Protein 2OMD (pdb70)

Structure (mmCIF, N/CA/C/O backbone):
data_2OMD
#
_entry.id   2OMD
#
_cell.length_a   119.995
_cell.length_b   119.995
_cell.length_c   125.804
_cell.angle_alpha   90.00
_cell.angle_beta   90.00
_cell.angle_gamma   120.00
#
_symmetry.space_group_name_H-M   'P 61 2 2'
#
loop_
_entity.id
_entity.type
_entity.pdbx_description
1 polymer 'Molybdopterin-converting factor subunit 2'
2 non-polymer 'SODIUM ION'
3 non-polymer 'CHLORIDE ION'
4 non-polymer 2-AMINO-2-HYDROXYMETHYL-PROPANE-1,3-DIOL
5 non-polymer 'FORMIC ACID'
6 non-polymer GLYCEROL
7 water water
#
loop_
_atom_site.group_PDB
_atom_site.id
_atom_site.type_symbol
_atom_site.label_atom_id
_atom_site.label_alt_id
_atom_site.label_comp_id
_atom_site.label_asym_id
_atom_site.label_entity_id
_atom_site.label_seq_id
_atom_site.pdbx_PDB_ins_code
_atom_site.Cartn_x
_atom_site.Cartn_y
_atom_site.Cartn_z
_atom_site.occupancy
_atom_site.B_iso_or_equiv
_atom_site.auth_seq_id
_atom_site.auth_comp_id
_atom_site.auth_asym_id
_atom_site.auth_atom_id
_atom_site.pdbx_PDB_model_num
ATOM 1 N N . MET A 1 1 ? 39.369 -51.754 0.965 1.00 18.93 1 MET A N 1
ATOM 2 C CA . MET A 1 1 ? 39.551 -51.913 -0.506 1.00 21.95 1 MET A CA 1
ATOM 3 C C . MET A 1 1 ? 40.890 -51.339 -0.957 1.00 20.79 1 MET A C 1
ATOM 4 O O . MET A 1 1 ? 41.269 -50.237 -0.558 1.00 22.04 1 MET A O 1
ATOM 9 N N . GLU A 1 2 ? 41.603 -52.094 -1.785 1.00 17.83 2 GLU A N 1
ATOM 10 C CA . GLU A 1 2 ? 42.890 -51.650 -2.305 1.00 20.41 2 GLU A CA 1
ATOM 11 C C . GLU A 1 2 ? 42.673 -51.096 -3.705 1.00 22.01 2 GLU A C 1
ATOM 12 O O . GLU A 1 2 ? 42.196 -51.805 -4.588 1.00 24.79 2 GLU A O 1
ATOM 18 N N . VAL A 1 3 ? 43.023 -49.832 -3.905 1.00 20.75 3 VAL A N 1
ATOM 19 C CA . VAL A 1 3 ? 42.847 -49.193 -5.201 1.00 23.87 3 VAL A CA 1
ATOM 20 C C . VAL A 1 3 ? 44.007 -48.259 -5.518 1.00 26.95 3 VAL A C 1
ATOM 21 O O . VAL A 1 3 ? 44.708 -47.800 -4.616 1.00 27.68 3 VAL A O 1
ATOM 25 N N . GLY A 1 4 ? 44.203 -47.977 -6.803 1.00 29.00 4 GLY A N 1
ATOM 26 C CA . GLY A 1 4 ? 45.270 -47.078 -7.209 1.00 28.76 4 GLY A CA 1
ATOM 27 C C . GLY A 1 4 ? 44.938 -45.645 -6.831 1.00 29.61 4 GLY A C 1
ATOM 28 O O . GLY A 1 4 ? 45.822 -44.862 -6.494 1.00 31.11 4 GLY A O 1
ATOM 29 N N . MET A 1 5 ? 43.654 -45.304 -6.903 1.00 25.94 5 MET A N 1
ATOM 30 C CA . MET A 1 5 ? 43.161 -43.973 -6.554 1.00 23.33 5 MET A CA 1
ATOM 31 C C . MET A 1 5 ? 41.767 -44.165 -5.966 1.00 23.80 5 MET A C 1
ATOM 32 O O . MET A 1 5 ? 41.026 -45.051 -6.399 1.00 21.57 5 MET A O 1
ATOM 37 N N . ILE A 1 6 ? 41.411 -43.357 -4.973 1.00 21.69 6 ILE A N 1
ATOM 38 C CA . ILE A 1 6 ? 40.085 -43.480 -4.385 1.00 22.18 6 ILE A CA 1
ATOM 39 C C . ILE A 1 6 ? 39.076 -42.938 -5.388 1.00 20.31 6 ILE A C 1
ATOM 40 O O . ILE A 1 6 ? 39.187 -41.806 -5.847 1.00 19.12 6 ILE A O 1
ATOM 45 N N . PRO A 1 7 ? 38.081 -43.751 -5.754 1.00 23.30 7 PRO A N 1
ATOM 46 C CA . PRO A 1 7 ? 37.073 -43.297 -6.717 1.00 20.30 7 PRO A CA 1
ATOM 47 C C . PRO A 1 7 ? 36.307 -42.082 -6.203 1.00 20.24 7 PRO A C 1
ATOM 48 O O . PRO A 1 7 ? 36.034 -41.973 -5.008 1.00 18.70 7 PRO A O 1
ATOM 52 N N . ARG A 1 8 ? 35.968 -41.163 -7.104 1.00 15.14 8 ARG A N 1
ATOM 53 C CA . ARG A 1 8 ? 35.220 -39.975 -6.719 1.00 15.44 8 ARG A CA 1
ATOM 54 C C . ARG A 1 8 ? 33.751 -40.339 -6.487 1.00 18.23 8 ARG A C 1
ATOM 55 O O . ARG A 1 8 ? 33.078 -39.737 -5.647 1.00 17.09 8 ARG A O 1
ATOM 63 N N . VAL A 1 9 ? 33.260 -41.325 -7.232 1.00 16.78 9 VAL A N 1
ATOM 64 C CA . VAL A 1 9 ? 31.889 -41.799 -7.057 1.00 15.86 9 VAL A CA 1
ATOM 65 C C . VAL A 1 9 ? 31.987 -43.273 -6.705 1.00 16.59 9 VAL A C 1
ATOM 66 O O . VAL A 1 9 ? 32.629 -44.045 -7.416 1.00 19.64 9 VAL A O 1
ATOM 70 N N . TYR A 1 10 ? 31.377 -43.658 -5.588 1.00 16.96 10 TYR A N 1
ATOM 71 C CA . TYR A 1 10 ? 31.409 -45.048 -5.153 1.00 19.03 10 TYR A CA 1
ATOM 72 C C . TYR A 1 10 ? 30.064 -45.515 -4.610 1.00 18.99 10 TYR A C 1
ATOM 73 O O . TYR A 1 10 ? 29.400 -44.798 -3.865 1.00 19.46 10 TYR A O 1
ATOM 82 N N . LEU A 1 11 ? 29.680 -46.727 -4.992 1.00 16.83 11 LEU A N 1
ATOM 83 C CA . LEU A 1 11 ? 28.441 -47.338 -4.536 1.00 19.43 11 LEU A CA 1
ATOM 84 C C . LEU A 1 11 ? 28.742 -48.826 -4.398 1.00 18.56 11 LEU A C 1
ATOM 85 O O . LEU A 1 11 ? 28.955 -49.519 -5.392 1.00 18.08 11 LEU A O 1
ATOM 90 N N . GLY A 1 12 ? 28.781 -49.312 -3.164 1.00 18.61 12 GLY A N 1
ATOM 91 C CA . GLY A 1 12 ? 29.076 -50.714 -2.953 1.00 18.35 12 GLY A CA 1
ATOM 92 C C . GLY A 1 12 ? 28.902 -51.143 -1.513 1.00 18.61 12 GLY A C 1
ATOM 93 O O . GLY A 1 12 ? 28.556 -50.337 -0.643 1.00 18.35 12 GLY A O 1
ATOM 94 N N . HIS A 1 13 ? 29.151 -52.422 -1.262 1.00 19.66 13 HIS A N 1
ATOM 95 C CA . HIS A 1 13 ? 29.008 -52.973 0.073 1.00 20.15 13 HIS A CA 1
ATOM 96 C C . HIS A 1 13 ? 30.223 -52.736 0.956 1.00 21.32 13 HIS A C 1
ATOM 97 O O . HIS A 1 13 ? 30.212 -53.091 2.130 1.00 23.98 13 HIS A O 1
ATOM 104 N N . GLU A 1 14 ? 31.267 -52.142 0.390 1.00 17.72 14 GLU A N 1
ATOM 105 C CA . GLU A 1 14 ? 32.467 -51.839 1.155 1.00 21.03 14 GLU A CA 1
ATOM 106 C C . GLU A 1 14 ? 32.459 -50.346 1.478 1.00 21.77 14 GLU A C 1
ATOM 107 O O . GLU A 1 14 ? 31.425 -49.685 1.354 1.00 17.60 14 GLU A O 1
ATOM 113 N N . TRP A 1 15 ? 33.600 -49.800 1.877 1.00 20.22 15 TRP A N 1
ATOM 114 C CA . TRP A 1 15 ? 33.633 -48.388 2.237 1.00 19.04 15 TRP A CA 1
ATOM 115 C C . TRP A 1 15 ? 35.062 -47.868 2.304 1.00 22.61 15 TRP A C 1
ATOM 116 O O . TRP A 1 15 ? 35.976 -48.589 2.709 1.00 25.90 15 TRP A O 1
ATOM 127 N N . PHE A 1 16 ? 35.254 -46.622 1.887 1.00 15.16 16 PHE A N 1
ATOM 128 C CA . PHE A 1 16 ? 36.563 -45.995 1.960 1.00 16.74 16 PHE A CA 1
ATOM 129 C C . PHE A 1 16 ? 36.530 -45.156 3.235 1.00 16.71 16 PHE A C 1
ATOM 130 O O . PHE A 1 16 ? 37.381 -45.314 4.107 1.00 16.92 16 PHE A O 1
ATOM 138 N N . GLY A 1 17 ? 35.528 -44.286 3.343 1.00 19.02 17 GLY A N 1
ATOM 139 C CA . GLY A 1 17 ? 35.369 -43.474 4.543 1.00 19.32 17 GLY A CA 1
ATOM 140 C C . GLY A 1 17 ? 36.036 -42.114 4.550 1.00 18.39 17 GLY A C 1
ATOM 141 O O . GLY A 1 17 ? 37.003 -41.883 3.830 1.00 16.41 17 GLY A O 1
ATOM 142 N N . ALA A 1 18 ? 35.517 -41.216 5.382 1.00 18.04 18 ALA A N 1
ATOM 143 C CA . ALA A 1 18 ? 36.039 -39.858 5.488 1.00 18.88 18 ALA A CA 1
ATOM 144 C C . ALA A 1 18 ? 37.497 -39.794 5.922 1.00 20.25 18 ALA A C 1
ATOM 145 O O . ALA A 1 18 ? 38.261 -38.984 5.409 1.00 19.83 18 ALA A O 1
ATOM 147 N N . GLU A 1 19 ? 37.888 -40.640 6.871 1.00 19.88 19 GLU A N 1
ATOM 148 C CA . GLU A 1 19 ? 39.265 -40.618 7.343 1.00 20.96 19 GLU A CA 1
ATOM 149 C C . GLU A 1 19 ? 40.249 -40.901 6.221 1.00 22.39 19 GLU A C 1
ATOM 150 O O . GLU A 1 19 ? 41.218 -40.170 6.032 1.00 21.26 19 GLU A O 1
ATOM 156 N N . ARG A 1 20 ? 39.995 -41.965 5.471 1.00 20.08 20 ARG A N 1
ATOM 157 C CA . ARG A 1 20 ? 40.879 -42.333 4.381 1.00 21.97 20 ARG A CA 1
ATOM 158 C C . ARG A 1 20 ? 40.877 -41.308 3.248 1.00 20.51 20 ARG A C 1
ATOM 159 O O . ARG A 1 20 ? 41.932 -40.978 2.698 1.00 18.80 20 ARG A O 1
ATOM 167 N N . ILE A 1 21 ? 39.703 -40.788 2.908 1.00 19.62 21 ILE A N 1
ATOM 168 C CA . ILE A 1 21 ? 39.614 -39.801 1.837 1.00 18.65 21 ILE A CA 1
ATOM 169 C C . ILE A 1 21 ? 40.351 -38.516 2.217 1.00 19.41 21 ILE A C 1
ATOM 170 O O . ILE A 1 21 ? 41.154 -38.006 1.443 1.00 18.66 21 ILE A O 1
ATOM 175 N N . LEU A 1 22 ? 40.085 -38.005 3.415 1.00 18.29 22 LEU A N 1
ATOM 176 C CA . LEU A 1 22 ? 40.727 -36.773 3.865 1.00 20.31 22 LEU A CA 1
ATOM 177 C C . LEU A 1 22 ? 42.236 -36.933 3.996 1.00 22.39 22 LEU A C 1
ATOM 178 O O . LEU A 1 22 ? 42.994 -36.010 3.710 1.00 23.19 22 LEU A O 1
ATOM 183 N N . SER A 1 23 ? 42.663 -38.115 4.419 1.00 18.30 23 SER A N 1
ATOM 184 C CA . SER A 1 23 ? 44.076 -38.415 4.588 1.00 22.71 23 SER A CA 1
ATOM 185 C C . SER A 1 23 ? 44.798 -38.571 3.249 1.00 22.78 23 SER A C 1
ATOM 186 O O . SER A 1 23 ? 45.897 -38.053 3.066 1.00 24.19 23 SER A O 1
ATOM 189 N N . GLU A 1 24 ? 44.169 -39.270 2.311 1.00 21.34 24 GLU A N 1
ATOM 190 C CA . GLU A 1 24 ? 44.785 -39.522 1.012 1.00 20.89 24 GLU A CA 1
ATOM 191 C C . GLU A 1 24 ? 44.637 -38.443 -0.054 1.00 21.79 24 GLU A C 1
ATOM 192 O O . GLU A 1 24 ? 45.534 -38.259 -0.876 1.00 21.38 24 GLU A O 1
ATOM 198 N N . TYR A 1 25 ? 43.515 -37.736 -0.052 1.00 19.74 25 TYR A N 1
ATOM 199 C CA . TYR A 1 25 ? 43.299 -36.695 -1.047 1.00 21.42 25 TYR A CA 1
ATOM 200 C C . TYR A 1 25 ? 44.227 -35.507 -0.814 1.00 23.36 25 TYR A C 1
ATOM 201 O O . TYR A 1 25 ? 44.283 -34.959 0.283 1.00 22.58 25 TYR A O 1
ATOM 210 N N . GLN A 1 26 ? 44.948 -35.108 -1.855 1.00 22.61 26 GLN A N 1
ATOM 211 C CA . GLN A 1 26 ? 45.862 -33.978 -1.755 1.00 26.43 26 GLN A CA 1
ATOM 212 C C . GLN A 1 26 ? 45.137 -32.707 -2.189 1.00 26.09 26 GLN A C 1
ATOM 213 O O . GLN A 1 26 ? 44.696 -32.597 -3.332 1.00 26.57 26 GLN A O 1
ATOM 219 N N . VAL A 1 27 ? 45.003 -31.754 -1.274 1.00 25.05 27 VAL A N 1
ATOM 220 C CA . VAL A 1 27 ? 44.324 -30.501 -1.586 1.00 24.44 27 VAL A CA 1
ATOM 221 C C . VAL A 1 27 ? 45.171 -29.675 -2.555 1.00 22.68 27 VAL A C 1
ATOM 222 O O . VAL A 1 27 ? 46.344 -29.419 -2.299 1.00 23.26 27 VAL A O 1
ATOM 226 N N . PRO A 1 28 ? 44.586 -29.270 -3.695 1.00 22.42 28 PRO A N 1
ATOM 227 C CA . PRO A 1 28 ? 45.305 -28.468 -4.693 1.00 24.91 28 PRO A CA 1
ATOM 228 C C . PRO A 1 28 ? 45.655 -27.087 -4.137 1.00 23.43 28 PRO A C 1
ATOM 229 O O . PRO A 1 28 ? 44.910 -26.533 -3.334 1.00 20.05 28 PRO A O 1
ATOM 233 N N . GLU A 1 29 ? 46.777 -26.524 -4.578 1.00 23.26 29 GLU A N 1
ATOM 234 C CA . GLU A 1 29 ? 47.207 -25.216 -4.093 1.00 24.49 29 GLU A CA 1
ATOM 235 C C . GLU A 1 29 ? 46.191 -24.095 -4.266 1.00 24.66 29 GLU A C 1
ATOM 236 O O . GLU A 1 29 ? 46.257 -23.087 -3.565 1.00 25.16 29 GLU A O 1
ATOM 242 N N . ASP A 1 30 ? 45.254 -24.250 -5.196 1.00 23.50 30 ASP A N 1
ATOM 243 C CA . ASP A 1 30 ? 44.268 -23.198 -5.407 1.00 24.86 30 ASP A CA 1
ATOM 244 C C . ASP A 1 30 ? 43.000 -23.395 -4.582 1.00 25.53 30 ASP A C 1
ATOM 245 O O . ASP A 1 30 ? 42.059 -22.607 -4.678 1.00 24.10 30 ASP A O 1
ATOM 250 N N . CYS A 1 31 ? 42.986 -24.432 -3.748 1.00 23.56 31 CYS A N 1
ATOM 251 C CA . CYS A 1 31 ? 41.823 -24.710 -2.913 1.00 22.96 31 CYS A CA 1
ATOM 252 C C . CYS A 1 31 ? 42.071 -24.394 -1.443 1.00 21.62 31 CYS A C 1
ATOM 253 O O . CYS A 1 31 ? 43.086 -24.790 -0.870 1.00 20.64 31 CYS A O 1
ATOM 256 N N . GLY A 1 32 ? 41.134 -23.678 -0.837 1.00 19.44 32 GLY A N 1
ATOM 257 C CA . GLY A 1 32 ? 41.276 -23.323 0.561 1.00 21.38 32 GLY A CA 1
ATOM 258 C C . GLY A 1 32 ? 40.086 -23.761 1.389 1.00 19.84 32 GLY A C 1
ATOM 259 O O . GLY A 1 32 ? 39.957 -23.376 2.554 1.00 20.16 32 GLY A O 1
ATOM 260 N N . ALA A 1 33 ? 39.214 -24.572 0.800 1.00 20.91 33 ALA A N 1
ATOM 261 C CA . ALA A 1 33 ? 38.035 -25.036 1.517 1.00 19.57 33 ALA A CA 1
ATOM 262 C C . ALA A 1 33 ? 37.596 -26.448 1.156 1.00 20.30 33 ALA A C 1
ATOM 263 O O . ALA A 1 33 ? 37.656 -26.859 -0.004 1.00 18.10 33 ALA A O 1
ATOM 265 N N . GLN A 1 34 ? 37.167 -27.181 2.179 1.00 18.40 34 GLN A N 1
ATOM 266 C CA . GLN A 1 34 ? 36.640 -28.534 2.035 1.00 18.77 34 GLN A CA 1
ATOM 267 C C . GLN A 1 34 ? 35.401 -28.583 2.922 1.00 20.36 34 GLN A C 1
ATOM 268 O O . GLN A 1 34 ? 35.427 -28.128 4.069 1.00 18.31 34 GLN A O 1
ATOM 274 N N . VAL A 1 35 ? 34.310 -29.109 2.385 1.00 17.81 35 VAL A N 1
ATOM 275 C CA . VAL A 1 35 ? 33.081 -29.229 3.154 1.00 16.94 35 VAL A CA 1
ATOM 276 C C . VAL A 1 35 ? 32.635 -30.665 2.986 1.00 18.42 35 VAL A C 1
ATOM 277 O O . VAL A 1 35 ? 32.374 -31.123 1.873 1.00 15.10 35 VAL A O 1
ATOM 281 N N . LEU A 1 36 ? 32.566 -31.373 4.104 1.00 16.23 36 LEU A N 1
ATOM 282 C CA . LEU A 1 36 ? 32.182 -32.771 4.111 1.00 18.17 36 LEU A CA 1
ATOM 283 C C . LEU A 1 36 ? 30.843 -32.991 4.792 1.00 17.93 36 LEU A C 1
ATOM 284 O O . LEU A 1 36 ? 30.582 -32.435 5.858 1.00 15.85 36 LEU A O 1
ATOM 289 N N . PHE A 1 37 ? 29.992 -33.795 4.167 1.00 17.47 37 PHE A N 1
ATOM 290 C CA . PHE A 1 37 ? 28.711 -34.136 4.768 1.00 18.19 37 PHE A CA 1
ATOM 291 C C . PHE A 1 37 ? 28.715 -35.635 4.979 1.00 18.09 37 PHE A C 1
ATOM 292 O O . PHE A 1 37 ? 29.130 -36.382 4.099 1.00 15.22 37 PHE A O 1
ATOM 300 N N . LEU A 1 38 ? 28.264 -36.069 6.148 1.00 15.45 38 LEU A N 1
ATOM 301 C CA . LEU A 1 38 ? 28.171 -37.490 6.429 1.00 16.58 38 LEU A CA 1
ATOM 302 C C . LEU A 1 38 ? 26.727 -37.751 6.843 1.00 19.86 38 LEU A C 1
ATOM 303 O O . LEU A 1 38 ? 26.231 -37.136 7.785 1.00 19.26 38 LEU A O 1
ATOM 308 N N . GLY A 1 39 ? 26.057 -38.631 6.104 1.00 18.01 39 GLY A N 1
ATOM 309 C CA . GLY A 1 39 ? 24.682 -38.997 6.408 1.00 16.52 39 GLY A CA 1
ATOM 310 C C . GLY A 1 39 ? 24.772 -40.257 7.241 1.00 18.66 39 GLY A C 1
ATOM 311 O O . GLY A 1 39 ? 25.393 -41.240 6.822 1.00 16.87 39 GLY A O 1
ATOM 312 N N . ILE A 1 40 ? 24.147 -40.238 8.413 1.00 19.84 40 ILE A N 1
ATOM 313 C CA . ILE A 1 40 ? 24.221 -41.362 9.340 1.00 19.73 40 ILE A CA 1
ATOM 314 C C . ILE A 1 40 ? 22.865 -41.911 9.792 1.00 19.85 40 ILE A C 1
ATOM 315 O O . ILE A 1 40 ? 21.988 -41.155 10.203 1.00 20.86 40 ILE A O 1
ATOM 320 N N . PRO A 1 41 ? 22.681 -43.241 9.724 1.00 18.78 41 PRO A N 1
ATOM 321 C CA . PRO A 1 41 ? 21.413 -43.845 10.149 1.00 20.02 41 PRO A CA 1
ATOM 322 C C . PRO A 1 41 ? 21.113 -43.486 11.607 1.00 23.89 41 PRO A C 1
ATOM 323 O O . PRO A 1 41 ? 21.978 -43.639 12.475 1.00 22.94 41 PRO A O 1
ATOM 327 N N . ARG A 1 42 ? 19.893 -43.018 11.868 1.00 24.06 42 ARG A N 1
ATOM 328 C CA . ARG A 1 42 ? 19.474 -42.631 13.215 1.00 27.78 42 ARG A CA 1
ATOM 329 C C . ARG A 1 42 ? 18.513 -43.625 13.855 1.00 32.05 42 ARG A C 1
ATOM 330 O O . ARG A 1 42 ? 17.839 -44.391 13.170 1.00 31.60 42 ARG A O 1
ATOM 338 N N . ASN A 1 43 ? 18.449 -43.580 15.181 1.00 31.36 43 ASN A N 1
ATOM 339 C CA . ASN A 1 43 ? 17.532 -44.406 15.954 1.00 35.11 43 ASN A CA 1
ATOM 340 C C . ASN A 1 43 ? 16.892 -43.420 16.919 1.00 37.85 43 ASN A C 1
ATOM 341 O O . ASN A 1 43 ? 17.025 -43.544 18.136 1.00 37.24 43 ASN A O 1
ATOM 346 N N . ALA A 1 44 ? 16.221 -42.423 16.350 1.00 42.53 44 ALA A N 1
ATOM 347 C CA . ALA A 1 44 ? 15.564 -41.376 17.124 1.00 47.77 44 ALA A CA 1
ATOM 348 C C . ALA A 1 44 ? 14.290 -41.864 17.809 1.00 51.02 44 ALA A C 1
ATOM 349 O O . ALA A 1 44 ? 13.607 -42.760 17.311 1.00 50.62 44 ALA A O 1
ATOM 351 N N . PRO A 1 45 ? 13.954 -41.266 18.965 1.00 59.57 45 PRO A N 1
ATOM 352 C CA . PRO A 1 45 ? 12.769 -41.604 19.762 1.00 62.46 45 PRO A CA 1
ATOM 353 C C . PRO A 1 45 ? 11.474 -41.617 18.954 1.00 65.22 45 PRO A C 1
ATOM 354 O O . PRO A 1 45 ? 10.561 -42.396 19.233 1.00 68.07 45 PRO A O 1
ATOM 358 N N . GLU A 1 46 ? 11.407 -40.751 17.950 1.00 69.16 46 GLU A N 1
ATOM 359 C CA . GLU A 1 46 ? 10.228 -40.633 17.101 1.00 73.73 46 GLU A CA 1
ATOM 360 C C . GLU A 1 46 ? 9.940 -41.873 16.256 1.00 74.27 46 GLU A C 1
ATOM 361 O O . GLU A 1 46 ? 8.818 -42.059 15.784 1.00 74.32 46 GLU A O 1
ATOM 367 N N . ASP A 1 47 ? 10.947 -42.721 16.068 1.00 71.62 47 ASP A N 1
ATOM 368 C CA . ASP A 1 47 ? 10.774 -43.929 15.271 1.00 67.26 47 ASP A CA 1
ATOM 369 C C . ASP A 1 47 ? 10.670 -45.192 16.117 1.00 64.17 47 ASP A C 1
ATOM 370 O O . ASP A 1 47 ? 10.735 -46.304 15.594 1.00 63.93 47 ASP A O 1
ATOM 375 N N . GLY A 1 48 ? 10.508 -45.018 17.424 1.00 59.56 48 GLY A N 1
ATOM 376 C CA . GLY A 1 48 ? 10.386 -46.164 18.306 1.00 56.24 48 GLY A CA 1
ATOM 377 C C . GLY A 1 48 ? 11.642 -46.445 19.102 1.00 55.50 48 GLY A C 1
ATOM 378 O O . GLY A 1 48 ? 11.586 -47.073 20.161 1.00 55.97 48 GLY A O 1
ATOM 379 N N . GLY A 1 49 ? 12.779 -45.982 18.592 1.00 53.39 49 GLY A N 1
ATOM 380 C CA . GLY A 1 49 ? 14.038 -46.195 19.281 1.00 49.36 49 GLY A CA 1
ATOM 381 C C . GLY A 1 49 ? 14.421 -47.658 19.358 1.00 48.47 49 GLY A C 1
ATOM 382 O O . GLY A 1 49 ? 15.203 -48.055 20.221 1.00 47.28 49 GLY A O 1
ATOM 383 N N . ASN A 1 50 ? 13.877 -48.466 18.454 1.00 47.83 50 ASN A N 1
ATOM 384 C CA . ASN A 1 50 ? 14.176 -49.890 18.445 1.00 48.94 50 ASN A CA 1
ATOM 385 C C . ASN A 1 50 ? 14.934 -50.286 17.178 1.00 46.47 50 ASN A C 1
ATOM 386 O O . ASN A 1 50 ? 15.057 -51.471 16.864 1.00 45.49 50 ASN A O 1
ATOM 391 N N . ILE A 1 51 ? 15.443 -49.293 16.455 1.00 40.33 51 ILE A N 1
ATOM 392 C CA . ILE A 1 51 ? 16.186 -49.552 15.227 1.00 35.68 51 ILE A CA 1
ATOM 393 C C . ILE A 1 51 ? 17.650 -49.864 15.515 1.00 33.42 51 ILE A C 1
ATOM 394 O O . ILE A 1 51 ? 18.352 -49.069 16.133 1.00 34.43 51 ILE A O 1
ATOM 399 N N . GLU A 1 52 ? 18.105 -51.025 15.059 1.00 33.96 52 GLU A N 1
ATOM 400 C CA . GLU A 1 52 ? 19.485 -51.444 15.272 1.00 33.29 52 GLU A CA 1
ATOM 401 C C . GLU A 1 52 ? 20.356 -51.161 14.054 1.00 32.29 52 GLU A C 1
ATOM 402 O O . GLU A 1 52 ? 21.566 -50.976 14.172 1.00 28.58 52 GLU A O 1
ATOM 408 N N . ALA A 1 53 ? 19.739 -51.124 12.880 1.00 31.57 53 ALA A N 1
ATOM 409 C CA . ALA A 1 53 ? 20.487 -50.871 11.659 1.00 29.51 53 ALA A CA 1
ATOM 410 C C . ALA A 1 53 ? 19.567 -50.658 10.472 1.00 28.87 53 ALA A C 1
ATOM 411 O O . ALA A 1 53 ? 18.359 -50.886 10.554 1.00 26.72 53 ALA A O 1
ATOM 413 N N . LEU A 1 54 ? 20.151 -50.201 9.371 1.00 26.87 54 LEU A N 1
ATOM 414 C CA . LEU A 1 54 ? 19.405 -49.988 8.141 1.00 27.93 54 LEU A CA 1
ATOM 415 C C . LEU A 1 54 ? 20.056 -50.847 7.075 1.00 29.09 54 LEU A C 1
ATOM 416 O O . LEU A 1 54 ? 21.264 -51.090 7.107 1.00 28.19 54 LEU A O 1
ATOM 421 N N . GLU A 1 55 ? 19.248 -51.324 6.139 1.00 27.66 55 GLU A N 1
ATOM 422 C CA . GLU A 1 55 ? 19.759 -52.133 5.050 1.00 26.62 55 GLU A CA 1
ATOM 423 C C . GLU A 1 55 ? 19.471 -51.311 3.796 1.00 25.18 55 GLU A C 1
ATOM 424 O O . GLU A 1 55 ? 18.324 -50.962 3.527 1.00 24.27 55 GLU A O 1
ATOM 430 N N . TYR A 1 56 ? 20.516 -50.977 3.048 1.00 23.17 56 TYR A N 1
ATOM 431 C CA . TYR A 1 56 ? 20.359 -50.178 1.838 1.00 21.64 56 TYR A CA 1
ATOM 432 C C . TYR A 1 56 ? 20.442 -51.009 0.573 1.00 21.52 56 TYR A C 1
ATOM 433 O O . TYR A 1 56 ? 21.324 -51.857 0.434 1.00 19.55 56 TYR A O 1
ATOM 442 N N . GLU A 1 57 ? 19.523 -50.744 -0.349 1.00 21.19 57 GLU A N 1
ATOM 443 C CA . GLU A 1 57 ? 19.490 -51.433 -1.633 1.00 22.94 57 GLU A CA 1
ATOM 444 C C . GLU A 1 57 ? 19.396 -50.371 -2.717 1.00 24.69 57 GLU A C 1
ATOM 445 O O . GLU A 1 57 ? 19.139 -49.201 -2.428 1.00 23.78 57 GLU A O 1
ATOM 451 N N . ALA A 1 58 ? 19.595 -50.775 -3.965 1.00 24.47 58 ALA A N 1
ATOM 452 C CA . ALA A 1 58 ? 19.529 -49.826 -5.062 1.00 24.23 58 ALA A CA 1
ATOM 453 C C . ALA A 1 58 ? 19.515 -50.512 -6.414 1.00 21.25 58 ALA A C 1
ATOM 454 O O . ALA A 1 58 ? 19.616 -51.733 -6.505 1.00 21.42 58 ALA A O 1
ATOM 456 N N . TYR A 1 59 ? 19.360 -49.702 -7.457 1.00 20.77 59 TYR A N 1
ATOM 457 C CA . TYR A 1 59 ? 19.443 -50.175 -8.833 1.00 22.34 59 TYR A CA 1
ATOM 458 C C . TYR A 1 59 ? 20.870 -49.660 -9.073 1.00 21.87 59 TYR A C 1
ATOM 459 O O . TYR A 1 59 ? 21.061 -48.523 -9.496 1.00 20.83 59 TYR A O 1
ATOM 468 N N . PRO A 1 60 ? 21.883 -50.499 -8.779 1.00 24.84 60 PRO A N 1
ATOM 469 C CA . PRO A 1 60 ? 23.321 -50.216 -8.903 1.00 22.96 60 PRO A CA 1
ATOM 470 C C . PRO A 1 60 ? 23.790 -49.391 -10.091 1.00 23.80 60 PRO A C 1
ATOM 471 O O . PRO A 1 60 ? 24.358 -48.314 -9.907 1.00 22.14 60 PRO A O 1
ATOM 475 N N . GLU A 1 61 ? 23.573 -49.897 -11.302 1.00 21.97 61 GLU A N 1
ATOM 476 C CA . GLU A 1 61 ? 23.997 -49.179 -12.501 1.00 27.46 61 GLU A CA 1
ATOM 477 C C . GLU A 1 61 ? 23.349 -47.809 -12.622 1.00 25.99 61 GLU A C 1
ATOM 478 O O . GLU A 1 61 ? 24.033 -46.804 -12.815 1.00 25.06 61 GLU A O 1
ATOM 484 N N . MET A 1 62 ? 22.024 -47.779 -12.517 1.00 25.65 62 MET A N 1
ATOM 485 C CA . MET A 1 62 ? 21.268 -46.539 -12.621 1.00 21.51 62 MET A CA 1
ATOM 486 C C . MET A 1 62 ? 21.709 -45.528 -11.566 1.00 21.53 62 MET A C 1
ATOM 487 O O . MET A 1 62 ? 21.871 -44.338 -11.853 1.00 19.33 62 MET A O 1
ATOM 492 N N . ALA A 1 63 ? 21.897 -46.006 -10.340 1.00 18.74 63 ALA A N 1
ATOM 493 C CA . ALA A 1 63 ? 22.295 -45.133 -9.244 1.00 18.31 63 ALA A CA 1
ATOM 494 C C . ALA A 1 63 ? 23.678 -44.508 -9.431 1.00 18.46 63 ALA A C 1
ATOM 495 O O . ALA A 1 63 ? 23.842 -43.299 -9.295 1.00 18.89 63 ALA A O 1
ATOM 497 N N . ILE A 1 64 ? 24.671 -45.327 -9.745 1.00 20.17 64 ILE A N 1
ATOM 498 C CA . ILE A 1 64 ? 26.016 -44.800 -9.904 1.00 23.75 64 ILE A CA 1
ATOM 499 C C . ILE A 1 64 ? 26.091 -43.827 -11.084 1.00 25.86 64 ILE A C 1
ATOM 500 O O . ILE A 1 64 ? 26.811 -42.830 -11.026 1.00 23.77 64 ILE A O 1
ATOM 505 N N . LYS A 1 65 ? 25.325 -44.090 -12.140 1.00 25.60 65 LYS A N 1
ATOM 506 C CA . LYS A 1 65 ? 25.319 -43.188 -13.292 1.00 24.45 65 LYS A CA 1
ATOM 507 C C . LYS A 1 65 ? 24.718 -41.843 -12.896 1.00 21.06 65 LYS A C 1
ATOM 508 O O . LYS A 1 65 ? 25.220 -40.791 -13.287 1.00 21.82 65 LYS A O 1
ATOM 514 N N . GLU A 1 66 ? 23.641 -41.873 -12.119 1.00 20.90 66 GLU A N 1
ATOM 515 C CA . GLU A 1 66 ? 23.004 -40.630 -11.689 1.00 20.70 66 GLU A CA 1
ATOM 516 C C . GLU A 1 66 ? 23.908 -39.906 -10.692 1.00 21.62 66 GLU A C 1
ATOM 517 O O . GLU A 1 66 ? 23.948 -38.678 -10.664 1.00 22.46 66 GLU A O 1
ATOM 523 N N . MET A 1 67 ? 24.622 -40.668 -9.868 1.00 21.14 67 MET A N 1
ATOM 524 C CA . MET A 1 67 ? 25.537 -40.069 -8.894 1.00 19.53 67 MET A CA 1
ATOM 525 C C . MET A 1 67 ? 26.632 -39.298 -9.647 1.00 17.96 67 MET A C 1
ATOM 526 O O . MET A 1 67 ? 26.942 -38.154 -9.316 1.00 18.27 67 MET A O 1
ATOM 531 N N . GLU A 1 68 ? 27.201 -39.920 -10.674 1.00 19.15 68 GLU A N 1
ATOM 532 C CA . GLU A 1 68 ? 28.250 -39.278 -11.466 1.00 22.14 68 GLU A CA 1
ATOM 533 C C . GLU A 1 68 ? 27.710 -38.043 -12.189 1.00 23.84 68 GLU A C 1
ATOM 534 O O . GLU A 1 68 ? 28.422 -37.053 -12.364 1.00 24.31 68 GLU A O 1
ATOM 540 N N . LYS A 1 69 ? 26.446 -38.097 -12.598 1.00 22.83 69 LYS A N 1
ATOM 541 C CA . LYS A 1 69 ? 25.824 -36.964 -13.280 1.00 22.17 69 LYS A CA 1
ATOM 542 C C . LYS A 1 69 ? 25.712 -35.794 -12.302 1.00 23.35 69 LYS A C 1
ATOM 543 O O . LYS A 1 69 ? 25.980 -34.645 -12.655 1.00 23.42 69 LYS A O 1
ATOM 549 N N . ILE A 1 70 ? 25.312 -36.089 -11.068 1.00 21.61 70 ILE A N 1
ATOM 550 C CA . ILE A 1 70 ? 25.181 -35.054 -10.048 1.00 20.11 70 ILE A CA 1
ATOM 551 C C . ILE A 1 70 ? 26.552 -34.447 -9.732 1.00 21.11 70 ILE A C 1
ATOM 552 O O . ILE A 1 70 ? 26.679 -33.232 -9.560 1.00 22.88 70 ILE A O 1
ATOM 557 N N . ARG A 1 71 ? 27.577 -35.293 -9.665 1.00 19.60 71 ARG A N 1
ATOM 558 C CA . ARG A 1 71 ? 28.935 -34.820 -9.407 1.00 19.68 71 ARG A CA 1
ATOM 559 C C . ARG A 1 71 ? 29.364 -33.848 -10.511 1.00 22.10 71 ARG A C 1
ATOM 560 O O . ARG A 1 71 ? 29.941 -32.791 -10.241 1.00 21.87 71 ARG A O 1
ATOM 568 N N . GLN A 1 72 ? 29.081 -34.218 -11.756 1.00 21.26 72 GLN A N 1
ATOM 569 C CA . GLN A 1 72 ? 29.420 -33.387 -12.905 1.00 22.53 72 GLN A CA 1
ATOM 570 C C . GLN A 1 72 ? 28.718 -32.034 -12.798 1.00 22.84 72 GLN A C 1
ATOM 571 O O . GLN A 1 72 ? 29.334 -30.989 -13.002 1.00 24.86 72 GLN A O 1
ATOM 577 N N . GLU A 1 73 ? 27.428 -32.060 -12.472 1.00 22.93 73 GLU A N 1
ATOM 578 C CA . GLU A 1 73 ? 26.641 -30.838 -12.324 1.00 22.33 73 GLU A CA 1
ATOM 579 C C . GLU A 1 73 ? 27.189 -29.949 -11.210 1.00 25.56 73 GLU A C 1
ATOM 580 O O . GLU A 1 73 ? 27.272 -28.725 -11.355 1.00 23.39 73 GLU A O 1
ATOM 586 N N . THR A 1 74 ? 27.541 -30.570 -10.088 1.00 20.69 74 THR A N 1
ATOM 587 C CA . THR A 1 74 ? 28.062 -29.835 -8.942 1.00 20.65 74 THR A CA 1
ATOM 588 C C . THR A 1 74 ? 29.331 -29.074 -9.309 1.00 20.20 74 THR A C 1
ATOM 589 O O . THR A 1 74 ? 29.462 -27.886 -9.020 1.00 21.86 74 THR A O 1
ATOM 593 N N . ILE A 1 75 ? 30.266 -29.766 -9.946 1.00 20.78 75 ILE A N 1
ATOM 594 C CA . ILE A 1 75 ? 31.515 -29.144 -10.354 1.00 25.27 75 ILE A CA 1
ATOM 595 C C . ILE A 1 75 ? 31.261 -27.999 -11.341 1.00 27.86 75 ILE A C 1
ATOM 596 O O . ILE A 1 75 ? 31.741 -26.883 -11.142 1.00 28.45 75 ILE A O 1
ATOM 601 N N . GLU A 1 76 ? 30.482 -28.266 -12.387 1.00 27.78 76 GLU A N 1
ATOM 602 C CA . GLU A 1 76 ? 30.192 -27.244 -13.391 1.00 30.43 76 GLU A CA 1
ATOM 603 C C . GLU A 1 76 ? 29.398 -26.059 -12.842 1.00 29.96 76 GLU A C 1
ATOM 604 O O . GLU A 1 76 ? 29.728 -24.905 -13.111 1.00 30.59 76 GLU A O 1
ATOM 610 N N . LYS A 1 77 ? 28.362 -26.350 -12.064 1.00 27.75 77 LYS A N 1
ATOM 611 C CA . LYS A 1 77 ? 27.496 -25.324 -11.490 1.00 30.57 77 LYS A CA 1
ATOM 612 C C . LYS A 1 77 ? 28.135 -24.368 -10.488 1.00 34.08 77 LYS A C 1
ATOM 613 O O . LYS A 1 77 ? 27.884 -23.163 -10.525 1.00 33.80 77 LYS A O 1
ATOM 619 N N . PHE A 1 78 ? 28.953 -24.902 -9.587 1.00 30.36 78 PHE A N 1
ATOM 620 C CA . PHE A 1 78 ? 29.562 -24.078 -8.551 1.00 28.99 78 PHE A CA 1
ATOM 621 C C . PHE A 1 78 ? 31.040 -23.759 -8.738 1.00 27.41 78 PHE A C 1
ATOM 622 O O . PHE A 1 78 ? 31.613 -22.977 -7.980 1.00 27.99 78 PHE A O 1
ATOM 630 N N . GLY A 1 79 ? 31.656 -24.365 -9.747 1.00 30.84 79 GLY A N 1
ATOM 631 C CA . GLY A 1 79 ? 33.058 -24.104 -10.012 1.00 29.18 79 GLY A CA 1
ATOM 632 C C . GLY A 1 79 ? 34.034 -24.601 -8.963 1.00 32.34 79 GLY A C 1
ATOM 633 O O . GLY A 1 79 ? 35.094 -24.000 -8.768 1.00 31.07 79 GLY A O 1
ATOM 634 N N . VAL A 1 80 ? 33.689 -25.690 -8.280 1.00 27.80 80 VAL A N 1
ATOM 635 C CA . VAL A 1 80 ? 34.579 -26.256 -7.275 1.00 25.84 80 VAL A CA 1
ATOM 636 C C . VAL A 1 80 ? 35.586 -27.1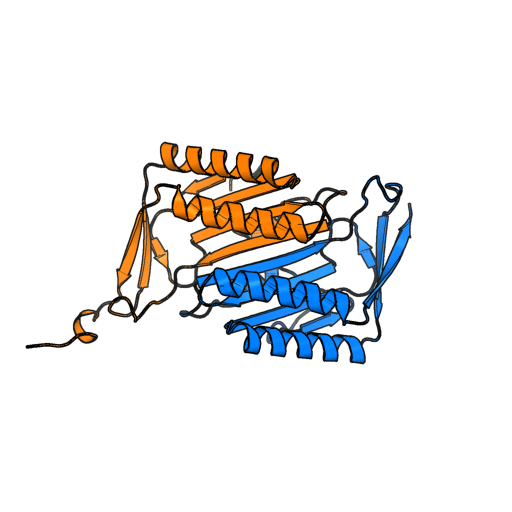35 -8.010 1.00 26.42 80 VAL A C 1
ATOM 637 O O . VAL A 1 80 ? 35.405 -27.435 -9.192 1.00 26.55 80 VAL A O 1
ATOM 641 N N . LYS A 1 81 ? 36.641 -27.546 -7.316 1.00 23.46 81 LYS A N 1
ATOM 642 C CA . LYS A 1 81 ? 37.691 -28.359 -7.921 1.00 23.90 81 LYS A CA 1
ATOM 643 C C . LYS A 1 81 ? 37.405 -29.855 -7.974 1.00 25.73 81 LYS A C 1
ATOM 644 O O . LYS A 1 81 ? 37.763 -30.527 -8.941 1.00 24.03 81 LYS A O 1
ATOM 650 N N . GLU A 1 82 ? 36.773 -30.384 -6.933 1.00 19.52 82 GLU A N 1
ATOM 651 C CA . GLU A 1 82 ? 36.488 -31.810 -6.898 1.00 20.37 82 GLU A CA 1
ATOM 652 C C . GLU A 1 82 ? 35.302 -32.114 -5.991 1.00 19.55 82 GLU A C 1
ATOM 653 O O . GLU A 1 82 ? 35.000 -31.356 -5.067 1.00 18.88 82 GLU A O 1
ATOM 659 N N . VAL A 1 83 ? 34.623 -33.220 -6.283 1.00 18.97 83 VAL A N 1
ATOM 660 C CA . VAL A 1 83 ? 33.468 -33.650 -5.503 1.00 17.65 83 VAL A CA 1
ATOM 661 C C . VAL A 1 83 ? 33.449 -35.166 -5.406 1.00 19.00 83 VAL A C 1
ATOM 662 O O . VAL A 1 83 ? 33.616 -35.860 -6.412 1.00 15.91 83 VAL A O 1
ATOM 666 N N . PHE A 1 84 ? 33.265 -35.669 -4.187 1.00 16.49 84 PHE A N 1
ATOM 667 C CA . PHE A 1 84 ? 33.174 -37.102 -3.932 1.00 17.12 84 PHE A CA 1
ATOM 668 C C . PHE A 1 84 ? 31.734 -37.380 -3.508 1.00 17.95 84 PHE A C 1
ATOM 669 O O . PHE A 1 84 ? 31.154 -36.612 -2.740 1.00 17.87 84 PHE A O 1
ATOM 677 N N . ILE A 1 85 ? 31.159 -38.464 -4.016 1.00 15.70 85 ILE A N 1
ATOM 678 C CA . ILE A 1 85 ? 29.811 -38.869 -3.630 1.00 17.04 85 ILE A CA 1
ATOM 679 C C . ILE A 1 85 ? 29.852 -40.381 -3.462 1.00 17.61 85 ILE A C 1
ATOM 680 O O . ILE A 1 85 ? 29.956 -41.126 -4.441 1.00 16.94 85 ILE A O 1
ATOM 685 N N . HIS A 1 86 ? 29.796 -40.824 -2.209 1.00 16.74 86 HIS A N 1
ATOM 686 C CA . HIS A 1 86 ? 29.840 -42.243 -1.878 1.00 17.74 86 HIS A CA 1
ATOM 687 C C . HIS A 1 86 ? 28.629 -42.655 -1.054 1.00 17.45 86 HIS A C 1
ATOM 688 O O . HIS A 1 86 ? 28.142 -41.881 -0.229 1.00 15.76 86 HIS A O 1
ATOM 695 N N . HIS A 1 87 ? 28.168 -43.884 -1.262 1.00 14.82 87 HIS A N 1
ATOM 696 C CA . HIS A 1 87 ? 27.054 -44.404 -0.487 1.00 17.50 87 HIS A CA 1
ATOM 697 C C . HIS A 1 87 ? 27.215 -45.905 -0.305 1.00 15.44 87 HIS A C 1
ATOM 698 O O . HIS A 1 87 ? 27.592 -46.619 -1.238 1.00 16.66 87 HIS A O 1
ATOM 705 N N . ARG A 1 88 ? 26.940 -46.379 0.907 1.00 14.40 88 ARG A N 1
ATOM 706 C CA . ARG A 1 88 ? 27.053 -47.798 1.215 1.00 18.85 88 ARG A CA 1
ATOM 707 C C . ARG A 1 88 ? 25.795 -48.555 0.830 1.00 19.31 88 ARG A C 1
ATOM 708 O O . ARG A 1 88 ? 24.708 -47.985 0.763 1.00 19.69 88 ARG A O 1
ATOM 716 N N . LEU A 1 89 ? 25.962 -49.849 0.583 1.00 20.50 89 LEU A N 1
ATOM 717 C CA . LEU A 1 89 ? 24.855 -50.738 0.270 1.00 20.89 89 LEU A CA 1
ATOM 718 C C . LEU A 1 89 ? 24.967 -51.845 1.309 1.00 21.50 89 LEU A C 1
ATOM 719 O O . LEU A 1 89 ? 26.048 -52.065 1.864 1.00 18.61 89 LEU A O 1
ATOM 724 N N . GLY A 1 90 ? 23.862 -52.529 1.584 1.00 19.31 90 GLY A N 1
ATOM 725 C CA . GLY A 1 90 ? 23.888 -53.588 2.578 1.00 19.80 90 GLY A CA 1
ATOM 726 C C . GLY A 1 90 ? 23.626 -53.041 3.969 1.00 21.74 90 GLY A C 1
ATOM 727 O O . GLY A 1 90 ? 23.092 -51.939 4.119 1.00 20.31 90 GLY A O 1
ATOM 728 N N . LEU A 1 91 ? 24.011 -53.801 4.990 1.00 21.75 91 LEU A N 1
ATOM 729 C CA . LEU A 1 91 ? 23.795 -53.393 6.376 1.00 25.95 91 LEU A CA 1
ATOM 730 C C . LEU A 1 91 ? 24.691 -52.263 6.863 1.00 26.10 91 LEU A C 1
ATOM 731 O O . LEU A 1 91 ? 25.897 -52.248 6.607 1.00 28.50 91 LEU A O 1
ATOM 736 N N . VAL A 1 92 ? 24.081 -51.316 7.565 1.00 22.84 92 VAL A N 1
ATOM 737 C CA . VAL A 1 92 ? 24.793 -50.181 8.133 1.00 24.85 92 VAL A CA 1
ATOM 738 C C . VAL A 1 92 ? 24.233 -49.938 9.530 1.00 26.37 92 VAL A C 1
ATOM 739 O O . VAL A 1 92 ? 23.038 -49.689 9.693 1.00 25.31 92 VAL A O 1
ATOM 743 N N . LYS A 1 93 ? 25.099 -50.023 10.534 1.00 26.35 93 LYS A N 1
ATOM 744 C CA . LYS A 1 93 ? 24.699 -49.810 11.923 1.00 28.53 93 LYS A CA 1
ATOM 745 C C . LYS A 1 93 ? 24.337 -48.363 12.200 1.00 25.94 93 LYS A C 1
ATOM 746 O O . LYS A 1 93 ? 24.832 -47.445 11.544 1.00 24.92 93 LYS A O 1
ATOM 752 N N . ILE A 1 94 ? 23.485 -48.169 13.198 1.00 26.69 94 ILE A N 1
ATOM 753 C CA . ILE A 1 94 ? 23.095 -46.832 13.612 1.00 25.74 94 ILE A CA 1
ATOM 754 C C . ILE A 1 94 ? 24.396 -46.175 14.062 1.00 25.01 94 ILE A C 1
ATOM 755 O O . ILE A 1 94 ? 25.197 -46.802 14.752 1.00 22.91 94 ILE A O 1
ATOM 760 N N . GLY A 1 95 ? 24.621 -44.929 13.666 1.00 23.30 95 GLY A N 1
ATOM 761 C CA . GLY A 1 95 ? 25.843 -44.261 14.074 1.00 23.94 95 GLY A CA 1
ATOM 762 C C . GLY A 1 95 ? 26.995 -44.359 13.088 1.00 24.55 95 GLY A C 1
ATOM 763 O O . GLY A 1 95 ? 27.982 -43.641 13.231 1.00 26.44 95 GLY A O 1
ATOM 764 N N . GLU A 1 96 ? 26.887 -45.247 12.103 1.00 22.68 96 GLU A N 1
ATOM 765 C CA . GLU A 1 96 ? 27.935 -45.401 11.088 1.00 26.72 96 GLU A CA 1
ATOM 766 C C . GLU A 1 96 ? 27.494 -44.671 9.824 1.00 22.85 96 GLU A C 1
ATOM 767 O O . GLU A 1 96 ? 26.362 -44.840 9.377 1.00 20.48 96 GLU A O 1
ATOM 773 N N . PRO A 1 97 ? 28.382 -43.862 9.228 1.00 20.87 97 PRO A N 1
ATOM 774 C CA . PRO A 1 97 ? 28.020 -43.131 8.010 1.00 18.45 97 PRO A CA 1
ATOM 775 C C . PRO A 1 97 ? 27.678 -44.067 6.857 1.00 18.45 97 PRO A C 1
ATOM 776 O O . PRO A 1 97 ? 28.393 -45.033 6.598 1.00 17.66 97 PRO A O 1
ATOM 780 N N . SER A 1 98 ? 26.584 -43.771 6.165 1.00 17.71 98 SER A N 1
ATOM 781 C CA . SER A 1 98 ? 26.155 -44.576 5.025 1.00 17.56 98 SER A CA 1
ATOM 782 C C . SER A 1 98 ? 26.221 -43.737 3.754 1.00 18.54 98 SER A C 1
ATOM 783 O O . SER A 1 98 ? 26.176 -44.266 2.646 1.00 19.64 98 SER A O 1
ATOM 786 N N . PHE A 1 99 ? 26.343 -42.425 3.930 1.00 18.69 99 PHE A N 1
ATOM 787 C CA . PHE A 1 99 ? 26.376 -41.493 2.808 1.00 18.15 99 PHE A CA 1
ATOM 788 C C . PHE A 1 99 ? 27.456 -40.436 3.032 1.00 19.23 99 PHE A C 1
ATOM 789 O O . PHE A 1 99 ? 27.551 -39.854 4.114 1.00 18.01 99 PHE A O 1
ATOM 797 N N . LEU A 1 100 ? 28.268 -40.192 2.007 1.00 18.82 100 LEU A N 1
ATOM 798 C CA . LEU A 1 100 ? 29.353 -39.223 2.116 1.00 17.28 100 LEU A CA 1
ATOM 799 C C . LEU A 1 100 ? 29.4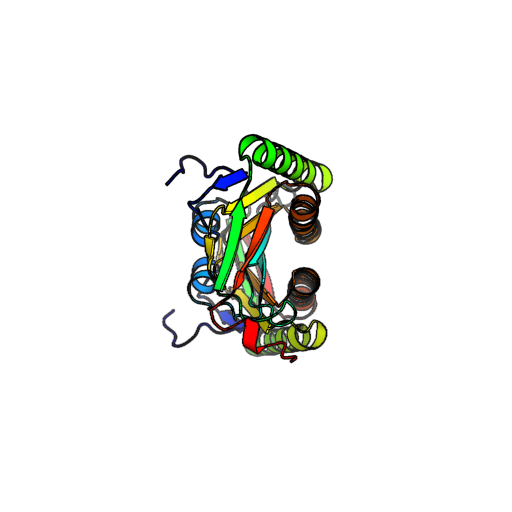79 -38.316 0.898 1.00 17.49 100 LEU A C 1
ATOM 800 O O . LEU A 1 100 ? 29.458 -38.777 -0.241 1.00 17.14 100 LEU A O 1
ATOM 805 N N . VAL A 1 101 ? 29.606 -37.018 1.158 1.00 16.19 101 VAL A N 1
ATOM 806 C CA . VAL A 1 101 ? 29.789 -36.040 0.100 1.00 15.97 101 VAL A CA 1
ATOM 807 C C . VAL A 1 101 ? 30.883 -35.073 0.527 1.00 18.00 101 VAL A C 1
ATOM 808 O O . VAL A 1 101 ? 30.796 -34.447 1.584 1.00 19.18 101 VAL A O 1
ATOM 812 N N . LEU A 1 102 ? 31.925 -34.968 -0.290 1.00 15.22 102 LEU A N 1
ATOM 813 C CA . LEU A 1 102 ? 33.023 -34.056 0.005 1.00 17.58 102 LEU A CA 1
ATOM 814 C C . LEU A 1 102 ? 33.222 -33.111 -1.170 1.00 19.14 102 LEU A C 1
ATOM 815 O O . LEU A 1 102 ? 33.411 -33.553 -2.299 1.00 19.02 102 LEU A O 1
ATOM 820 N N . ALA A 1 103 ? 33.165 -31.812 -0.900 1.00 19.17 103 ALA A N 1
ATOM 821 C CA . ALA A 1 103 ? 33.384 -30.818 -1.940 1.00 19.10 103 ALA A CA 1
ATOM 822 C C . ALA A 1 103 ? 34.686 -30.096 -1.613 1.00 18.08 103 ALA A C 1
ATOM 823 O O . ALA A 1 103 ? 34.969 -29.800 -0.451 1.00 18.73 103 ALA A O 1
ATOM 825 N N . VAL A 1 104 ? 35.483 -29.833 -2.639 1.00 16.84 104 VAL A N 1
ATOM 826 C CA . VAL A 1 104 ? 36.761 -29.151 -2.474 1.00 18.45 104 VAL A CA 1
ATOM 827 C C . VAL A 1 104 ? 36.752 -27.947 -3.406 1.00 20.40 104 VAL A C 1
ATOM 828 O O . VAL A 1 104 ? 36.521 -28.093 -4.611 1.00 18.28 104 VAL A O 1
ATOM 832 N N . GLY A 1 105 ? 36.996 -26.761 -2.857 1.00 20.33 105 GLY A N 1
ATOM 833 C CA . GLY A 1 105 ? 36.989 -25.575 -3.696 1.00 22.02 105 GLY A CA 1
ATOM 834 C C . GLY A 1 105 ? 37.859 -24.422 -3.233 1.00 21.14 105 GLY A C 1
ATOM 835 O O . GLY A 1 105 ? 38.496 -24.476 -2.179 1.00 18.74 105 GLY A O 1
ATOM 836 N N . GLY A 1 106 ? 37.879 -23.366 -4.037 1.00 24.42 106 GLY A N 1
ATOM 837 C CA . GLY A 1 106 ? 38.675 -22.197 -3.710 1.00 23.85 106 GLY A CA 1
ATOM 838 C C . GLY A 1 106 ? 38.267 -21.525 -2.413 1.00 24.39 106 GLY A C 1
ATOM 839 O O . GLY A 1 106 ? 39.099 -21.316 -1.529 1.00 24.37 106 GLY A O 1
ATOM 840 N N . HIS A 1 107 ? 36.989 -21.183 -2.293 1.00 22.63 107 HIS A N 1
ATOM 841 C CA . HIS A 1 107 ? 36.493 -20.521 -1.095 1.00 24.99 107 HIS A CA 1
ATOM 842 C C . HIS A 1 107 ? 35.314 -21.268 -0.488 1.00 26.15 107 HIS A C 1
ATOM 843 O O . HIS A 1 107 ? 34.713 -22.123 -1.133 1.00 25.21 107 HIS A O 1
ATOM 850 N N . ARG A 1 108 ? 34.980 -20.933 0.753 1.00 25.25 108 ARG A N 1
ATOM 851 C CA . ARG A 1 108 ? 33.900 -21.612 1.457 1.00 29.32 108 ARG A CA 1
ATOM 852 C C . ARG A 1 108 ? 32.496 -21.380 0.914 1.00 28.95 108 ARG A C 1
ATOM 853 O O . ARG A 1 108 ? 31.655 -22.273 0.977 1.00 28.36 108 ARG A O 1
ATOM 861 N N . GLU A 1 109 ? 32.246 -20.189 0.384 1.00 29.68 109 GLU A N 1
ATOM 862 C CA . GLU A 1 109 ? 30.930 -19.850 -0.149 1.00 31.62 109 GLU A CA 1
ATOM 863 C C . GLU A 1 109 ? 30.422 -20.883 -1.151 1.00 28.79 109 GLU A C 1
ATOM 864 O O . GLU A 1 109 ? 29.368 -21.486 -0.944 1.00 27.69 109 GLU A O 1
ATOM 870 N N . GLU A 1 110 ? 31.170 -21.090 -2.231 1.00 22.76 110 GLU A N 1
ATOM 871 C CA . GLU A 1 110 ? 30.768 -22.042 -3.258 1.00 25.52 110 GLU A CA 1
ATOM 872 C C . GLU A 1 110 ? 30.966 -23.501 -2.838 1.00 25.80 110 GLU A C 1
ATOM 873 O O . GLU A 1 110 ? 30.266 -24.390 -3.323 1.00 23.82 110 GLU A O 1
ATOM 879 N N . THR A 1 111 ? 31.918 -23.751 -1.943 1.00 24.35 111 THR A N 1
ATOM 880 C CA . THR A 1 111 ? 32.171 -25.115 -1.493 1.00 20.86 111 THR A CA 1
ATOM 881 C C . THR A 1 111 ? 31.016 -25.618 -0.629 1.00 22.81 111 THR A C 1
ATOM 882 O O . THR A 1 111 ? 30.620 -26.779 -0.735 1.00 22.31 111 THR A O 1
ATOM 886 N N . PHE A 1 112 ? 30.478 -24.752 0.225 1.00 22.21 112 PHE A N 1
ATOM 887 C CA . PHE A 1 112 ? 29.338 -25.138 1.054 1.00 23.67 112 PHE A CA 1
ATOM 888 C C . PHE A 1 112 ? 28.139 -25.414 0.145 1.00 25.23 112 PHE A C 1
ATOM 889 O O . PHE A 1 112 ? 27.441 -26.417 0.308 1.00 20.96 112 PHE A O 1
ATOM 897 N N . LYS A 1 113 ? 27.902 -24.515 -0.808 1.00 24.69 113 LYS A N 1
ATOM 898 C CA . LYS A 1 113 ? 26.787 -24.663 -1.745 1.00 25.58 113 LYS A CA 1
ATOM 899 C C . LYS A 1 113 ? 26.916 -25.948 -2.555 1.00 24.62 113 LYS A C 1
ATOM 900 O O . LYS A 1 113 ? 25.935 -26.659 -2.767 1.00 22.81 113 LYS A O 1
ATOM 906 N N . ALA A 1 114 ? 28.131 -26.234 -3.015 1.00 22.49 114 ALA A N 1
ATOM 907 C CA . ALA A 1 114 ? 28.383 -27.433 -3.804 1.00 22.51 114 ALA A CA 1
ATOM 908 C C . ALA A 1 114 ? 28.014 -28.688 -3.018 1.00 22.21 114 ALA A C 1
ATOM 909 O O . ALA A 1 114 ? 27.291 -29.551 -3.515 1.00 21.56 114 ALA A O 1
ATOM 911 N N . CYS A 1 115 ? 28.511 -28.786 -1.789 1.00 19.34 115 CYS A N 1
ATOM 912 C CA . CYS A 1 115 ? 28.226 -29.944 -0.954 1.00 18.24 115 CYS A CA 1
ATOM 913 C C . CYS A 1 115 ? 26.724 -30.114 -0.740 1.00 19.72 115 CYS A C 1
ATOM 914 O O . CYS A 1 115 ? 26.181 -31.202 -0.942 1.00 19.93 115 CYS A O 1
ATOM 917 N N . ARG A 1 116 ? 26.054 -29.039 -0.335 1.00 19.90 116 ARG A N 1
ATOM 918 C CA . ARG A 1 116 ? 24.613 -29.092 -0.098 1.00 23.08 116 ARG A CA 1
ATOM 919 C C . ARG A 1 116 ? 23.840 -29.502 -1.357 1.00 22.23 116 ARG A C 1
ATOM 920 O O . ARG A 1 116 ? 22.877 -30.267 -1.279 1.00 22.44 116 ARG A O 1
ATOM 928 N N . TYR A 1 117 ? 24.265 -28.997 -2.513 1.00 23.33 117 TYR A N 1
ATOM 929 C CA . TYR A 1 117 ? 23.614 -29.329 -3.782 1.00 21.36 117 TYR A CA 1
ATOM 930 C C . TYR A 1 117 ? 23.743 -30.827 -4.063 1.00 22.52 117 TYR A C 1
ATOM 931 O O . TYR A 1 117 ? 22.752 -31.506 -4.342 1.00 23.62 117 TYR A O 1
ATOM 940 N N . ALA A 1 118 ? 24.967 -31.342 -3.987 1.00 19.58 118 ALA A N 1
ATOM 941 C CA . ALA A 1 118 ? 25.207 -32.759 -4.248 1.00 20.32 118 ALA A CA 1
ATOM 942 C C . ALA A 1 118 ? 24.389 -33.641 -3.309 1.00 19.56 118 ALA A C 1
ATOM 943 O O . ALA A 1 118 ? 23.821 -34.654 -3.727 1.00 22.26 118 ALA A O 1
ATOM 945 N N . VAL A 1 119 ? 24.336 -33.257 -2.039 1.00 20.39 119 VAL A N 1
ATOM 946 C CA . VAL A 1 119 ? 23.578 -34.009 -1.048 1.00 20.48 119 VAL A CA 1
ATOM 947 C C . VAL A 1 119 ? 22.081 -33.992 -1.372 1.00 23.24 119 VAL A C 1
ATOM 948 O O . VAL A 1 119 ? 21.442 -35.043 -1.433 1.00 21.20 119 VAL A O 1
ATOM 952 N N . ASP A 1 120 ? 21.527 -32.802 -1.587 1.00 22.14 120 ASP A N 1
ATOM 953 C CA . ASP A 1 120 ? 20.101 -32.683 -1.885 1.00 24.46 120 ASP A CA 1
ATOM 954 C C . ASP A 1 120 ? 19.683 -33.375 -3.174 1.00 23.24 120 ASP A C 1
ATOM 955 O O . ASP A 1 120 ? 18.677 -34.087 -3.203 1.00 23.53 120 ASP A O 1
ATOM 960 N N . GLU A 1 121 ? 20.448 -33.168 -4.240 1.00 21.61 121 GLU A N 1
ATOM 961 C CA . GLU A 1 121 ? 20.129 -33.781 -5.523 1.00 22.19 121 GLU A CA 1
ATOM 962 C C . GLU A 1 121 ? 20.209 -35.304 -5.460 1.00 23.62 121 GLU A C 1
ATOM 963 O O . GLU A 1 121 ? 19.378 -36.002 -6.047 1.00 19.17 121 GLU A O 1
ATOM 969 N N . THR A 1 122 ? 21.209 -35.820 -4.750 1.00 21.73 122 THR A N 1
ATOM 970 C CA . THR A 1 122 ? 21.365 -37.263 -4.617 1.00 19.98 122 THR A CA 1
ATOM 971 C C . THR A 1 122 ? 20.112 -37.854 -3.972 1.00 20.31 122 THR A C 1
ATOM 972 O O . THR A 1 122 ? 19.576 -38.860 -4.432 1.00 18.76 122 THR A O 1
ATOM 976 N N . LYS A 1 123 ? 19.641 -37.218 -2.905 1.00 19.37 123 LYS A N 1
ATOM 977 C CA . LYS A 1 123 ? 18.459 -37.698 -2.205 1.00 22.25 123 LYS A CA 1
ATOM 978 C C . LYS A 1 123 ? 17.199 -37.652 -3.069 1.00 25.36 123 LYS A C 1
ATOM 979 O O . LYS A 1 123 ? 16.341 -38.531 -2.974 1.00 23.55 123 LYS A O 1
ATOM 985 N N . LYS A 1 124 ? 17.100 -36.638 -3.922 1.00 25.39 124 LYS A N 1
ATOM 986 C CA . LYS A 1 124 ? 15.938 -36.490 -4.792 1.00 28.48 124 LYS A CA 1
ATOM 987 C C . LYS A 1 124 ? 15.950 -37.360 -6.044 1.00 27.76 124 LYS A C 1
ATOM 988 O O . LYS A 1 124 ? 14.892 -37.776 -6.516 1.00 28.80 124 LYS A O 1
ATOM 994 N N . ARG A 1 125 ? 17.138 -37.654 -6.568 1.00 24.49 125 ARG A N 1
ATOM 995 C CA . ARG A 1 125 ? 17.248 -38.384 -7.830 1.00 22.10 125 ARG A CA 1
ATOM 996 C C . ARG A 1 125 ? 17.894 -39.766 -7.897 1.00 23.06 125 ARG A C 1
ATOM 997 O O . ARG A 1 125 ? 17.662 -40.504 -8.855 1.00 22.43 125 ARG A O 1
ATOM 1005 N N . VAL A 1 126 ? 18.711 -40.127 -6.916 1.00 21.72 126 VAL A N 1
ATOM 1006 C CA . VAL A 1 126 ? 19.391 -41.420 -6.971 1.00 18.55 126 VAL A CA 1
ATOM 1007 C C . VAL A 1 126 ? 18.600 -42.578 -6.381 1.00 17.24 126 VAL A C 1
ATOM 1008 O O . VAL A 1 126 ? 18.201 -42.541 -5.219 1.00 19.06 126 VAL A O 1
ATOM 1012 N N . PRO A 1 127 ? 18.390 -43.643 -7.174 1.00 17.79 127 PRO A N 1
ATOM 1013 C CA . PRO A 1 127 ? 17.635 -44.810 -6.713 1.00 20.36 127 PRO A CA 1
ATOM 1014 C C . PRO A 1 127 ? 18.327 -45.709 -5.689 1.00 18.90 127 PRO A C 1
ATOM 1015 O O . PRO A 1 127 ? 18.866 -46.765 -6.025 1.00 19.96 127 PRO A O 1
ATOM 1019 N N . ILE A 1 128 ? 18.303 -45.264 -4.438 1.00 19.28 128 ILE A N 1
ATOM 1020 C CA . ILE A 1 128 ? 18.863 -45.999 -3.308 1.00 19.38 128 ILE A CA 1
ATOM 1021 C C . ILE A 1 128 ? 17.797 -45.882 -2.223 1.00 17.92 128 ILE A C 1
ATOM 1022 O O . ILE A 1 128 ? 17.335 -44.783 -1.928 1.00 21.03 128 ILE A O 1
ATOM 1027 N N . TRP A 1 129 ? 17.391 -47.003 -1.641 1.00 18.19 129 TRP A N 1
ATOM 1028 C CA . TRP A 1 129 ? 16.367 -46.960 -0.606 1.00 20.11 129 TRP A CA 1
ATOM 1029 C C . TRP A 1 129 ? 16.749 -47.831 0.580 1.00 21.68 129 TRP A C 1
ATOM 1030 O O . TRP A 1 129 ? 17.493 -48.803 0.443 1.00 22.73 129 TRP A O 1
ATOM 1041 N N . LYS A 1 130 ? 16.222 -47.476 1.744 1.00 20.77 130 LYS A N 1
ATOM 1042 C CA . LYS A 1 130 ? 16.530 -48.192 2.970 1.00 24.54 130 LYS A CA 1
ATOM 1043 C C . LYS A 1 130 ? 15.418 -49.104 3.454 1.00 26.34 130 LYS A C 1
ATOM 1044 O O . LYS A 1 130 ? 14.282 -49.042 2.983 1.00 24.00 130 LYS A O 1
ATOM 1050 N N . LYS A 1 131 ? 15.783 -49.950 4.410 1.00 29.38 131 LYS A N 1
ATOM 1051 C CA . LYS A 1 131 ? 14.879 -50.887 5.059 1.00 32.74 131 LYS A CA 1
ATOM 1052 C C . LYS A 1 131 ? 15.377 -50.922 6.504 1.00 34.28 131 LYS A C 1
ATOM 1053 O O . LYS A 1 131 ? 16.581 -51.028 6.745 1.00 29.18 131 LYS A O 1
ATOM 1059 N N . GLU A 1 132 ? 14.463 -50.821 7.462 1.00 35.21 132 GLU A N 1
ATOM 1060 C CA . GLU A 1 132 ? 14.851 -50.826 8.868 1.00 36.84 132 GLU A CA 1
ATOM 1061 C C . GLU A 1 132 ? 15.042 -52.231 9.428 1.00 37.14 132 GLU A C 1
ATOM 1062 O O . GLU A 1 132 ? 14.306 -53.156 9.088 1.00 38.88 132 GLU A O 1
ATOM 1068 N N . ILE A 1 133 ? 16.055 -52.384 10.275 1.00 36.82 133 ILE A N 1
ATOM 1069 C CA . ILE A 1 133 ? 16.348 -53.657 10.922 1.00 37.65 133 ILE A CA 1
ATOM 1070 C C . ILE A 1 133 ? 16.141 -53.391 12.409 1.00 41.72 133 ILE A C 1
ATOM 1071 O O . ILE A 1 133 ? 16.834 -52.563 13.000 1.00 40.10 133 ILE A O 1
ATOM 1076 N N . PHE A 1 134 ? 15.183 -54.092 13.004 1.00 44.45 134 PHE A N 1
ATOM 1077 C CA . PHE A 1 134 ? 14.838 -53.893 14.405 1.00 47.93 134 PHE A CA 1
ATOM 1078 C C . PHE A 1 134 ? 15.573 -54.728 15.445 1.00 53.08 134 PHE A C 1
ATOM 1079 O O . PHE A 1 134 ? 16.351 -55.623 15.114 1.00 54.21 134 PHE A O 1
ATOM 1087 N N . LYS A 1 135 ? 15.301 -54.404 16.709 1.00 60.71 135 LYS A N 1
ATOM 1088 C CA . LYS A 1 135 ? 15.892 -55.048 17.882 1.00 68.37 135 LYS A CA 1
ATOM 1089 C C . LYS A 1 135 ? 17.279 -54.494 18.174 1.00 70.77 135 LYS A C 1
ATOM 1090 O O . LYS A 1 135 ? 17.436 -53.812 19.209 1.00 73.35 135 LYS A O 1
ATOM 1096 N N . MET B 1 1 ? 47.298 -37.478 21.668 1.00 91.39 1 MET B N 1
ATOM 1097 C CA . MET B 1 1 ? 47.254 -36.432 22.674 1.00 91.52 1 MET B CA 1
ATOM 1098 C C . MET B 1 1 ? 45.901 -36.278 23.350 1.00 91.94 1 MET B C 1
ATOM 1099 O O . MET B 1 1 ? 45.255 -37.252 23.702 1.00 93.09 1 MET B O 1
ATOM 1104 N N . GLU B 1 2 ? 45.481 -35.036 23.541 1.00 91.51 2 GLU B N 1
ATOM 1105 C CA . GLU B 1 2 ? 44.653 -34.681 24.681 1.00 90.55 2 GLU B CA 1
ATOM 1106 C C . GLU B 1 2 ? 43.223 -35.208 24.535 1.00 89.89 2 GLU B C 1
ATOM 1107 O O . GLU B 1 2 ? 42.271 -34.436 24.555 1.00 90.37 2 GLU B O 1
ATOM 1113 N N . VAL B 1 3 ? 43.072 -36.523 24.411 1.00 88.59 3 VAL B N 1
ATOM 1114 C CA . VAL B 1 3 ? 41.789 -37.142 24.710 1.00 86.14 3 VAL B CA 1
ATOM 1115 C C . VAL B 1 3 ? 41.554 -37.513 26.177 1.00 84.60 3 VAL B C 1
ATOM 1116 O O . VAL B 1 3 ? 42.145 -36.940 27.087 1.00 86.98 3 VAL B O 1
ATOM 1120 N N . GLY B 1 4 ? 40.671 -38.481 26.396 1.00 80.21 4 GLY B N 1
ATOM 1121 C CA . GLY B 1 4 ? 39.717 -38.426 27.483 1.00 74.73 4 GLY B CA 1
ATOM 1122 C C . GLY B 1 4 ? 38.389 -37.918 26.986 1.00 71.63 4 GLY B C 1
ATOM 1123 O O . GLY B 1 4 ? 37.451 -38.683 26.811 1.00 74.63 4 GLY B O 1
ATOM 1124 N N . MET B 1 5 ? 38.312 -36.617 26.764 1.00 63.93 5 MET B N 1
ATOM 1125 C CA . MET B 1 5 ? 37.532 -36.068 25.676 1.00 53.26 5 MET B CA 1
ATOM 1126 C C . MET B 1 5 ? 38.445 -35.144 24.886 1.00 44.55 5 MET B C 1
ATOM 1127 O O . MET B 1 5 ? 39.255 -34.442 25.461 1.00 35.43 5 MET B O 1
ATOM 1132 N N . ILE B 1 6 ? 38.300 -35.144 23.571 1.00 33.56 6 ILE B N 1
ATOM 1133 C CA . ILE B 1 6 ? 38.843 -34.082 22.736 1.00 24.10 6 ILE B CA 1
ATOM 1134 C C . ILE B 1 6 ? 38.184 -32.752 23.083 1.00 18.96 6 ILE B C 1
ATOM 1135 O O . ILE B 1 6 ? 36.974 -32.666 23.119 1.00 19.57 6 ILE B O 1
ATOM 1140 N N . PRO B 1 7 ? 38.970 -31.719 23.361 1.00 19.40 7 PRO B N 1
ATOM 1141 C CA . PRO B 1 7 ? 38.318 -30.442 23.654 1.00 19.74 7 PRO B CA 1
ATOM 1142 C C . PRO B 1 7 ? 37.512 -29.991 22.443 1.00 18.91 7 PRO B C 1
ATOM 1143 O O . PRO B 1 7 ? 37.986 -30.074 21.313 1.00 19.48 7 PRO B O 1
ATOM 1147 N N . ARG B 1 8 ? 36.286 -29.536 22.676 1.00 17.83 8 ARG B N 1
ATOM 1148 C CA . ARG B 1 8 ? 35.435 -29.083 21.584 1.00 19.54 8 ARG B CA 1
ATOM 1149 C C . ARG B 1 8 ? 35.968 -27.790 20.966 1.00 21.58 8 ARG B C 1
ATOM 1150 O O . ARG B 1 8 ? 35.777 -27.534 19.776 1.00 20.67 8 ARG B O 1
ATOM 1158 N N . VAL B 1 9 ? 36.632 -26.975 21.779 1.00 20.16 9 VAL B N 1
ATOM 1159 C CA . VAL B 1 9 ? 37.226 -25.733 21.294 1.00 20.14 9 VAL B CA 1
ATOM 1160 C C . VAL B 1 9 ? 38.721 -25.872 21.534 1.00 20.74 9 VAL B C 1
ATOM 1161 O O . VAL B 1 9 ? 39.150 -26.156 22.651 1.00 20.59 9 VAL B O 1
ATOM 1165 N N . TYR B 1 10 ? 39.519 -25.688 20.490 1.00 18.92 10 TYR B N 1
ATOM 1166 C CA . TYR B 1 10 ? 40.962 -25.825 20.627 1.00 19.97 10 TYR B CA 1
ATOM 1167 C C . TYR B 1 10 ? 41.723 -24.808 19.794 1.00 21.12 10 TYR B C 1
ATOM 1168 O O . TYR B 1 10 ? 41.381 -24.558 18.643 1.00 18.48 10 TYR B O 1
ATOM 1177 N N . LEU B 1 11 ? 42.776 -24.249 20.381 1.00 22.44 11 LEU B N 1
ATOM 1178 C CA . LEU B 1 11 ? 43.606 -23.261 19.701 1.00 23.23 11 LEU B CA 1
ATOM 1179 C C . LEU B 1 11 ? 45.043 -23.484 20.152 1.00 25.60 11 LEU B C 1
ATOM 1180 O O . LEU B 1 11 ? 45.362 -23.307 21.327 1.00 27.49 11 LEU B O 1
ATOM 1185 N N . GLY B 1 12 ? 45.907 -23.887 19.224 1.00 24.50 12 GLY B N 1
ATOM 1186 C CA . GLY B 1 12 ? 47.291 -24.130 19.580 1.00 23.74 12 GLY B CA 1
ATOM 1187 C C . GLY B 1 12 ? 48.160 -24.541 18.413 1.00 25.49 12 GLY B C 1
ATOM 1188 O O . GLY B 1 12 ? 47.693 -24.631 17.274 1.00 23.01 12 GLY B O 1
ATOM 1189 N N . HIS B 1 13 ? 49.432 -24.799 18.701 1.00 25.49 13 HIS B N 1
ATOM 1190 C CA . HIS B 1 13 ? 50.393 -25.191 17.681 1.00 26.80 13 HIS B CA 1
ATOM 1191 C C . HIS B 1 13 ? 50.314 -26.669 17.305 1.00 30.21 13 HIS B C 1
ATOM 1192 O O . HIS B 1 13 ? 50.890 -27.086 16.306 1.00 33.20 13 HIS B O 1
ATOM 1199 N N . GLU B 1 14 ? 49.608 -27.455 18.112 1.00 28.53 14 GLU B N 1
ATOM 1200 C CA . GLU B 1 14 ? 49.441 -28.871 17.825 1.00 30.82 14 GLU B CA 1
ATOM 1201 C C . GLU B 1 14 ? 48.145 -29.017 17.045 1.00 30.44 14 GLU B C 1
ATOM 1202 O O . GLU B 1 14 ? 47.543 -28.013 16.668 1.00 33.75 14 GLU B O 1
ATOM 1208 N N . TRP B 1 15 ? 47.698 -30.244 16.804 1.00 25.39 15 TRP B N 1
ATOM 1209 C CA . TRP B 1 15 ? 46.484 -30.422 16.015 1.00 24.84 15 TRP B CA 1
ATOM 1210 C C . TRP B 1 15 ? 45.868 -31.803 16.204 1.00 23.46 15 TRP B C 1
ATOM 1211 O O . TRP B 1 15 ? 46.560 -32.813 16.111 1.00 25.52 15 TRP B O 1
ATOM 1222 N N . PHE B 1 16 ? 44.566 -31.845 16.477 1.00 19.97 16 PHE B N 1
ATOM 1223 C CA . PHE B 1 16 ? 43.880 -33.123 16.617 1.00 19.24 16 PHE B CA 1
ATOM 1224 C C . PHE B 1 16 ? 43.614 -33.612 15.199 1.00 21.41 16 PHE B C 1
ATOM 1225 O O . PHE B 1 16 ? 44.010 -34.718 14.832 1.00 21.12 16 PHE B O 1
ATOM 1233 N N . GLY B 1 17 ? 42.965 -32.767 14.400 1.00 18.92 17 GLY B N 1
ATOM 1234 C CA . GLY B 1 17 ? 42.682 -33.125 13.022 1.00 21.07 17 GLY B CA 1
ATOM 1235 C C . GLY B 1 17 ? 41.334 -33.784 12.800 1.00 20.57 17 GLY B C 1
ATOM 1236 O O . GLY B 1 17 ? 40.793 -34.435 13.691 1.00 19.59 17 GLY B O 1
ATOM 1237 N N . ALA B 1 18 ? 40.798 -33.623 11.595 1.00 18.63 18 ALA B N 1
ATOM 1238 C CA . ALA B 1 18 ? 39.500 -34.190 11.253 1.00 18.77 18 ALA B CA 1
ATOM 1239 C C . ALA B 1 18 ? 39.473 -35.710 11.346 1.00 18.45 18 ALA B C 1
ATOM 1240 O O . ALA B 1 18 ? 38.483 -36.295 11.786 1.00 15.82 18 ALA B O 1
ATOM 1242 N N . GLU B 1 19 ? 40.555 -36.358 10.931 1.00 16.75 19 GLU B N 1
ATOM 1243 C CA . GLU B 1 19 ? 40.594 -37.816 10.971 1.00 20.54 19 GLU B CA 1
ATOM 1244 C C . GLU B 1 19 ? 40.423 -38.349 12.390 1.00 20.16 19 GLU B C 1
ATOM 1245 O O . GLU B 1 19 ? 39.590 -39.215 12.645 1.00 19.43 19 GLU B O 1
ATOM 1251 N N . ARG B 1 20 ? 41.213 -37.819 13.313 1.00 17.68 20 ARG B N 1
ATOM 1252 C CA . ARG B 1 20 ? 41.139 -38.242 14.700 1.00 19.69 20 ARG B CA 1
ATOM 1253 C C . ARG B 1 20 ? 39.784 -37.907 15.330 1.00 19.00 20 ARG B C 1
ATOM 1254 O O . ARG B 1 20 ? 39.195 -38.733 16.033 1.00 18.33 20 ARG B O 1
ATOM 1262 N N . ILE B 1 21 ? 39.281 -36.702 15.077 1.00 17.26 21 ILE B N 1
ATOM 1263 C CA . ILE B 1 21 ? 37.991 -36.301 15.629 1.00 17.01 21 ILE B CA 1
ATOM 1264 C C . ILE B 1 21 ? 36.855 -37.194 15.117 1.00 20.10 21 ILE B C 1
ATOM 1265 O O . ILE B 1 21 ? 36.059 -37.703 15.910 1.00 19.90 21 ILE B O 1
ATOM 1270 N N . LEU B 1 22 ? 36.782 -37.394 13.802 1.00 16.60 22 LEU B N 1
ATOM 1271 C CA . LEU B 1 22 ? 35.738 -38.241 13.227 1.00 19.02 22 LEU B CA 1
ATOM 1272 C C . LEU B 1 22 ? 35.877 -39.686 13.698 1.00 22.07 22 LEU B C 1
ATOM 1273 O O . LEU B 1 22 ? 34.884 -40.377 13.912 1.00 21.46 22 LEU B O 1
ATOM 1278 N N . SER B 1 23 ? 37.120 -40.126 13.857 1.00 21.30 23 SER B N 1
ATOM 1279 C CA . SER B 1 23 ? 37.417 -41.479 14.301 1.00 24.61 23 SER B CA 1
ATOM 1280 C C . SER B 1 23 ? 36.978 -41.727 15.744 1.00 23.29 23 SER B C 1
ATOM 1281 O O . SER B 1 23 ? 36.309 -42.716 16.038 1.00 25.21 23 SER B O 1
ATOM 1284 N N . GLU B 1 24 ? 37.340 -40.814 16.637 1.00 23.49 24 GLU B N 1
ATOM 1285 C CA . GLU B 1 24 ? 37.023 -40.957 18.056 1.00 20.98 24 GLU B CA 1
ATOM 1286 C C . GLU B 1 24 ? 35.608 -40.569 18.486 1.00 21.50 24 GLU B C 1
ATOM 1287 O O . GLU B 1 24 ? 35.016 -41.224 19.346 1.00 22.91 24 GLU B O 1
ATOM 1293 N N . TYR B 1 25 ? 35.067 -39.509 17.899 1.00 18.31 25 TYR B N 1
ATOM 1294 C CA . TYR B 1 25 ? 33.729 -39.042 18.264 1.00 19.60 25 TYR B CA 1
ATOM 1295 C C . TYR B 1 25 ? 32.614 -40.049 17.982 1.00 22.52 25 TYR B C 1
ATOM 1296 O O . TYR B 1 25 ? 32.514 -40.591 16.881 1.00 21.85 25 TYR B O 1
ATOM 1305 N N . GLN B 1 26 ? 31.778 -40.291 18.986 1.00 21.55 26 GLN B N 1
ATOM 1306 C CA . GLN B 1 26 ? 30.659 -41.215 18.842 1.00 23.34 26 GLN B CA 1
ATOM 1307 C C . GLN B 1 26 ? 29.404 -40.416 18.512 1.00 23.34 26 GLN B C 1
ATOM 1308 O O . GLN B 1 26 ? 28.991 -39.544 19.281 1.00 19.05 26 GLN B O 1
ATOM 1314 N N . VAL B 1 27 ? 28.808 -40.703 17.362 1.00 22.07 27 VAL B N 1
ATOM 1315 C CA . VAL B 1 27 ? 27.599 -40.004 16.949 1.00 23.40 27 VAL B CA 1
ATOM 1316 C C . VAL B 1 27 ? 26.423 -40.476 17.795 1.00 23.30 27 VAL B C 1
ATOM 1317 O O . VAL B 1 27 ? 26.200 -41.675 17.941 1.00 22.07 27 VAL B O 1
ATOM 1321 N N . PRO B 1 28 ? 25.662 -39.537 18.379 1.00 25.19 28 PRO B N 1
ATOM 1322 C CA . PRO B 1 28 ? 24.507 -39.903 19.208 1.00 26.83 28 PRO B CA 1
ATOM 1323 C C . PRO B 1 28 ? 23.388 -40.524 18.366 1.00 28.42 28 PRO B C 1
ATOM 1324 O O . PRO B 1 28 ? 23.227 -40.185 17.191 1.00 22.77 28 PRO B O 1
ATOM 1328 N N . GLU B 1 29 ? 22.615 -41.422 18.975 1.00 27.02 29 GLU B N 1
ATOM 1329 C CA . GLU B 1 29 ? 21.517 -42.105 18.286 1.00 29.95 29 GLU B CA 1
ATOM 1330 C C . GLU B 1 29 ? 20.493 -41.199 17.611 1.00 29.18 29 GLU B C 1
ATOM 1331 O O . GLU B 1 29 ? 19.852 -41.604 16.640 1.00 31.20 29 GLU B O 1
ATOM 1337 N N . ASP B 1 30 ? 20.320 -39.988 18.128 1.00 27.37 30 ASP B N 1
ATOM 1338 C CA . ASP B 1 30 ? 19.345 -39.061 17.557 1.00 27.98 30 ASP B CA 1
ATOM 1339 C C . ASP B 1 30 ? 19.939 -38.108 16.524 1.00 26.98 30 ASP B C 1
ATOM 1340 O O . ASP B 1 30 ? 19.271 -37.181 16.069 1.00 27.46 30 ASP B O 1
ATOM 1345 N N . CYS B 1 31 ? 21.195 -38.337 16.155 1.00 25.31 31 CYS B N 1
ATOM 1346 C CA . CYS B 1 31 ? 21.864 -37.499 15.162 1.00 23.27 31 CYS B CA 1
ATOM 1347 C C . CYS B 1 31 ? 22.061 -38.268 13.863 1.00 22.60 31 CYS B C 1
ATOM 1348 O O . CYS B 1 31 ? 22.554 -39.400 13.869 1.00 22.99 31 CYS B O 1
ATOM 1351 N N . GLY B 1 32 ? 21.680 -37.655 12.747 1.00 19.99 32 GLY B N 1
ATOM 1352 C CA . GLY B 1 32 ? 21.831 -38.323 11.469 1.00 21.25 32 GLY B CA 1
ATOM 1353 C C . GLY B 1 32 ? 22.692 -37.554 10.490 1.00 19.86 32 GLY B C 1
ATOM 1354 O O . GLY B 1 32 ? 22.793 -37.918 9.320 1.00 21.34 32 GLY B O 1
ATOM 1355 N N . ALA B 1 33 ? 23.329 -36.492 10.966 1.00 21.76 33 ALA B N 1
ATOM 1356 C CA . ALA B 1 33 ? 24.156 -35.686 10.088 1.00 19.41 33 ALA B CA 1
ATOM 1357 C C . ALA B 1 33 ? 25.368 -35.062 10.753 1.00 20.41 33 ALA B C 1
ATOM 1358 O O . ALA B 1 33 ? 25.328 -34.670 11.918 1.00 19.56 33 ALA B O 1
ATOM 1360 N N . GLN B 1 34 ? 26.448 -34.993 9.985 1.00 18.54 34 GLN B N 1
ATOM 1361 C CA . GLN B 1 34 ? 27.683 -34.366 10.416 1.00 18.08 34 GLN B CA 1
ATOM 1362 C C . GLN B 1 34 ? 28.125 -33.520 9.233 1.00 18.21 34 GLN B C 1
ATOM 1363 O O . GLN B 1 34 ? 28.137 -33.994 8.098 1.00 16.47 34 GLN B O 1
ATOM 1369 N N . VAL B 1 35 ? 28.453 -32.261 9.495 1.00 16.91 35 VAL B N 1
ATOM 1370 C CA . VAL B 1 35 ? 28.929 -31.367 8.443 1.00 17.82 35 VAL B CA 1
ATOM 1371 C C . VAL B 1 35 ? 30.253 -30.821 8.944 1.00 19.66 35 VAL B C 1
ATOM 1372 O O . VAL B 1 35 ? 30.313 -30.176 9.995 1.00 18.24 35 VAL B O 1
ATOM 1376 N N . LEU B 1 36 ? 31.313 -31.096 8.195 1.00 17.08 36 LEU B N 1
ATOM 1377 C CA . LEU B 1 36 ? 32.649 -30.657 8.565 1.00 16.32 36 LEU B CA 1
ATOM 1378 C C . LEU B 1 36 ? 33.213 -29.660 7.575 1.00 20.59 36 LEU B C 1
ATOM 1379 O O . LEU B 1 36 ? 33.123 -29.857 6.366 1.00 20.66 36 LEU B O 1
ATOM 1384 N N . PHE B 1 37 ? 33.783 -28.582 8.097 1.00 17.98 37 PHE B N 1
ATOM 1385 C CA . PHE B 1 37 ? 34.421 -27.588 7.251 1.00 19.01 37 PHE B CA 1
ATOM 1386 C C . PHE B 1 37 ? 35.890 -27.555 7.621 1.00 18.17 37 PHE B C 1
ATOM 1387 O O . PHE B 1 37 ? 36.240 -27.572 8.805 1.00 16.51 37 PHE B O 1
ATOM 1395 N N . LEU B 1 38 ? 36.747 -27.532 6.608 1.00 14.80 38 LEU B N 1
ATOM 1396 C CA . LEU B 1 38 ? 38.182 -27.426 6.829 1.00 15.84 38 LEU B CA 1
ATOM 1397 C C . LEU B 1 38 ? 38.668 -26.214 6.038 1.00 18.34 38 LEU B C 1
ATOM 1398 O O . LEU B 1 38 ? 38.458 -26.135 4.826 1.00 15.86 38 LEU B O 1
ATOM 1403 N N . GLY B 1 39 ? 39.278 -25.262 6.743 1.00 17.71 39 GLY B N 1
ATOM 1404 C CA . GLY B 1 39 ? 39.819 -24.070 6.112 1.00 18.58 39 GLY B CA 1
ATOM 1405 C C . GLY B 1 39 ? 41.285 -24.363 5.874 1.00 20.76 39 GLY B C 1
ATOM 1406 O O . GLY B 1 39 ? 41.999 -24.758 6.799 1.00 17.57 39 GLY B O 1
ATOM 1407 N N . ILE B 1 40 ? 41.743 -24.159 4.646 1.00 16.50 40 ILE B N 1
ATOM 1408 C CA . ILE B 1 40 ? 43.119 -24.477 4.285 1.00 19.25 40 ILE B CA 1
ATOM 1409 C C . ILE B 1 40 ? 43.882 -23.342 3.606 1.00 18.95 40 ILE B C 1
ATOM 1410 O O . ILE B 1 40 ? 43.370 -22.710 2.683 1.00 17.62 40 ILE B O 1
ATOM 1415 N N . PRO B 1 41 ? 45.118 -23.071 4.059 1.00 20.44 41 PRO B N 1
ATOM 1416 C CA . PRO B 1 41 ? 45.913 -22.003 3.441 1.00 20.56 41 PRO B CA 1
ATOM 1417 C C . PRO B 1 41 ? 46.035 -22.315 1.948 1.00 21.25 41 PRO B C 1
ATOM 1418 O O . PRO B 1 41 ? 46.367 -23.441 1.567 1.00 19.43 41 PRO B O 1
ATOM 1422 N N . ARG B 1 42 ? 45.757 -21.330 1.103 1.00 22.38 42 ARG B N 1
ATOM 1423 C CA . ARG B 1 42 ? 45.837 -21.539 -0.337 1.00 25.78 42 ARG B CA 1
ATOM 1424 C C . ARG B 1 42 ? 46.805 -20.564 -0.983 1.00 27.51 42 ARG B C 1
ATOM 1425 O O . ARG B 1 42 ? 47.053 -19.481 -0.459 1.00 25.78 42 ARG B O 1
ATOM 1433 N N . ASN B 1 43 ? 47.366 -20.956 -2.119 1.00 25.09 43 ASN B N 1
ATOM 1434 C CA . ASN B 1 43 ? 48.275 -20.069 -2.818 1.00 33.23 43 ASN B CA 1
ATOM 1435 C C . ASN B 1 43 ? 47.401 -19.024 -3.505 1.00 34.82 43 ASN B C 1
ATOM 1436 O O . ASN B 1 43 ? 46.507 -19.366 -4.277 1.00 39.61 43 ASN B O 1
ATOM 1441 N N . ALA B 1 44 ? 47.645 -17.752 -3.205 1.00 39.98 44 ALA B N 1
ATOM 1442 C CA . ALA B 1 44 ? 46.863 -16.671 -3.795 1.00 41.52 44 ALA B CA 1
ATOM 1443 C C . ALA B 1 44 ? 47.742 -15.697 -4.582 1.00 40.67 44 ALA B C 1
ATOM 1444 O O . ALA B 1 44 ? 48.127 -14.643 -4.075 1.00 41.39 44 ALA B O 1
ATOM 1446 N N . PRO B 1 45 ? 48.073 -16.045 -5.836 1.00 42.42 45 PRO B N 1
ATOM 1447 C CA . PRO B 1 45 ? 48.908 -15.195 -6.693 1.00 44.07 45 PRO B CA 1
ATOM 1448 C C . PRO B 1 45 ? 48.338 -13.782 -6.836 1.00 43.08 45 PRO B C 1
ATOM 1449 O O . PRO B 1 45 ? 49.074 -12.830 -7.097 1.00 41.35 45 PRO B O 1
ATOM 1453 N N . GLU B 1 46 ? 47.024 -13.652 -6.665 1.00 40.75 46 GLU B N 1
ATOM 1454 C CA . GLU B 1 46 ? 46.371 -12.352 -6.766 1.00 41.19 46 GLU B CA 1
ATOM 1455 C C . GLU B 1 46 ? 46.781 -11.443 -5.607 1.00 40.91 46 GLU B C 1
ATOM 1456 O O . GLU B 1 46 ? 46.433 -10.260 -5.582 1.00 37.18 46 GLU B O 1
ATOM 1462 N N . ASP B 1 47 ? 47.518 -11.998 -4.647 1.00 38.83 47 ASP B N 1
ATOM 1463 C CA . ASP B 1 47 ? 47.963 -11.223 -3.494 1.00 40.51 47 ASP B CA 1
ATOM 1464 C C . ASP B 1 47 ? 49.410 -10.738 -3.595 1.00 42.63 47 ASP B C 1
ATOM 1465 O O . ASP B 1 47 ? 49.965 -10.222 -2.620 1.00 43.25 47 ASP B O 1
ATOM 1470 N N . GLY B 1 48 ? 50.022 -10.903 -4.767 1.00 41.46 48 GLY B N 1
ATOM 1471 C CA . GLY B 1 48 ? 51.388 -10.439 -4.950 1.00 41.28 48 GLY B CA 1
ATOM 1472 C C . GLY B 1 48 ? 52.447 -11.454 -5.345 1.00 41.79 48 GLY B C 1
ATOM 1473 O O . GLY B 1 48 ? 53.548 -11.068 -5.745 1.00 41.08 48 GLY B O 1
ATOM 1474 N N . GLY B 1 49 ? 52.133 -12.743 -5.233 1.00 39.65 49 GLY B N 1
ATOM 1475 C CA . GLY B 1 49 ? 53.100 -13.770 -5.588 1.00 41.64 49 GLY B CA 1
ATOM 1476 C C . GLY B 1 49 ? 52.756 -15.117 -4.979 1.00 40.21 49 GLY B C 1
ATOM 1477 O O . GLY B 1 49 ? 51.697 -15.265 -4.371 1.00 40.68 49 GLY B O 1
ATOM 1478 N N . ASN B 1 50 ? 53.640 -16.101 -5.139 1.00 37.19 50 ASN B N 1
ATOM 1479 C CA . ASN B 1 50 ? 53.390 -17.429 -4.590 1.00 34.27 50 ASN B CA 1
ATOM 1480 C C . ASN B 1 50 ? 53.629 -17.477 -3.086 1.00 35.28 50 ASN B C 1
ATOM 1481 O O . ASN B 1 50 ? 54.639 -16.986 -2.579 1.00 34.59 50 ASN B O 1
ATOM 1486 N N . ILE B 1 51 ? 52.682 -18.088 -2.385 1.00 31.35 51 ILE B N 1
ATOM 1487 C CA . ILE B 1 51 ? 52.724 -18.202 -0.936 1.00 27.34 51 ILE B CA 1
ATOM 1488 C C . ILE B 1 51 ? 53.235 -19.564 -0.480 1.00 27.32 51 ILE B C 1
ATOM 1489 O O . ILE B 1 51 ? 52.860 -20.597 -1.033 1.00 25.14 51 ILE B O 1
ATOM 1494 N N . GLU B 1 52 ? 54.092 -19.549 0.535 1.00 26.03 52 GLU B N 1
ATOM 1495 C CA . GLU B 1 52 ? 54.674 -20.765 1.089 1.00 28.48 52 GLU B CA 1
ATOM 1496 C C . GLU B 1 52 ? 53.863 -21.272 2.277 1.00 27.80 52 GLU B C 1
ATOM 1497 O O . GLU B 1 52 ? 53.721 -22.478 2.481 1.00 25.64 52 GLU B O 1
ATOM 1503 N N . ALA B 1 53 ? 53.335 -20.344 3.064 1.00 23.65 53 ALA B N 1
ATOM 1504 C CA . ALA B 1 53 ? 52.552 -20.711 4.231 1.00 23.17 53 ALA B CA 1
ATOM 1505 C C . ALA B 1 53 ? 51.790 -19.519 4.782 1.00 23.25 53 ALA B C 1
ATOM 1506 O O . ALA B 1 53 ? 52.002 -18.377 4.371 1.00 21.42 53 ALA B O 1
ATOM 1508 N N . LEU B 1 54 ? 50.885 -19.803 5.707 1.00 20.95 54 LEU B N 1
ATOM 1509 C CA . LEU B 1 54 ? 50.110 -18.768 6.365 1.00 20.21 54 LEU B CA 1
ATOM 1510 C C . LEU B 1 54 ? 50.494 -18.825 7.838 1.00 22.68 54 LEU B C 1
ATOM 1511 O O . LEU B 1 54 ? 50.633 -19.916 8.402 1.00 21.33 54 LEU B O 1
ATOM 1516 N N . GLU B 1 55 ? 50.697 -17.661 8.450 1.00 19.95 55 GLU B N 1
ATOM 1517 C CA . GLU B 1 55 ? 51.049 -17.606 9.869 1.00 21.51 55 GLU B CA 1
ATOM 1518 C C . GLU B 1 55 ? 49.839 -17.112 10.646 1.00 20.75 55 GLU B C 1
ATOM 1519 O O . GLU B 1 55 ? 49.146 -16.191 10.208 1.00 22.19 55 GLU B O 1
ATOM 1525 N N . TYR B 1 56 ? 49.584 -17.729 11.794 1.00 19.15 56 TYR B N 1
ATOM 1526 C CA . TYR B 1 56 ? 48.458 -17.347 12.634 1.00 19.62 56 TYR B CA 1
ATOM 1527 C C . TYR B 1 56 ? 48.973 -17.095 14.046 1.00 19.92 56 TYR B C 1
ATOM 1528 O O . TYR B 1 56 ? 49.703 -17.917 14.602 1.00 21.21 56 TYR B O 1
ATOM 1537 N N . GLU B 1 57 ? 48.598 -15.959 14.624 1.00 20.68 57 GLU B N 1
ATOM 1538 C CA . GLU B 1 57 ? 49.035 -15.622 15.977 1.00 21.07 57 GLU B CA 1
ATOM 1539 C C . GLU B 1 57 ? 47.893 -14.981 16.744 1.00 21.32 57 GLU B C 1
ATOM 1540 O O . GLU B 1 57 ? 46.978 -14.406 16.152 1.00 20.15 57 GLU B O 1
ATOM 1546 N N . ALA B 1 58 ? 47.958 -15.063 18.066 1.00 23.35 58 ALA B N 1
ATOM 1547 C CA . ALA B 1 58 ? 46.915 -14.480 18.894 1.00 23.06 58 ALA B CA 1
ATOM 1548 C C . ALA B 1 58 ? 47.230 -14.607 20.370 1.00 23.13 58 ALA B C 1
ATOM 1549 O O . ALA B 1 58 ? 48.206 -15.244 20.760 1.00 24.76 58 ALA B O 1
ATOM 1551 N N . TYR B 1 59 ? 46.393 -13.966 21.178 1.00 25.13 59 TYR B N 1
ATOM 1552 C CA . TYR B 1 59 ? 46.473 -14.055 22.628 1.00 23.81 59 TYR B CA 1
ATOM 1553 C C . TYR B 1 59 ? 45.416 -15.143 22.803 1.00 22.25 59 TYR B C 1
ATOM 1554 O O . TYR B 1 59 ? 44.221 -14.870 22.731 1.00 22.46 59 TYR B O 1
ATOM 1563 N N . PRO B 1 60 ? 45.846 -16.398 23.010 1.00 24.32 60 PRO B N 1
ATOM 1564 C CA . PRO B 1 60 ? 44.942 -17.540 23.174 1.00 26.09 60 PRO B CA 1
ATOM 1565 C C . PRO B 1 60 ? 43.700 -17.390 24.044 1.00 29.56 60 PRO B C 1
ATOM 1566 O O . PRO B 1 60 ? 42.591 -17.666 23.585 1.00 27.36 60 PRO B O 1
ATOM 1570 N N . GLU B 1 61 ? 43.872 -16.959 25.290 1.00 33.02 61 GLU B N 1
ATOM 1571 C CA . GLU B 1 61 ? 42.732 -16.827 26.196 1.00 35.77 61 GLU B CA 1
ATOM 1572 C C . GLU B 1 61 ? 41.563 -16.041 25.614 1.00 34.44 61 GLU B C 1
ATOM 1573 O O . GLU B 1 61 ? 40.421 -16.494 25.668 1.00 34.64 61 GLU B O 1
ATOM 1579 N N . MET B 1 62 ? 41.846 -14.863 25.069 1.00 34.31 62 MET B N 1
ATOM 1580 C CA . MET B 1 62 ? 40.804 -14.026 24.481 1.00 32.87 62 MET B CA 1
ATOM 1581 C C . MET B 1 62 ? 40.159 -14.717 23.278 1.00 29.77 62 MET B C 1
ATOM 1582 O O . MET B 1 62 ? 38.933 -14.757 23.157 1.00 30.41 62 MET B O 1
ATOM 1587 N N . ALA B 1 63 ? 40.986 -15.260 22.391 1.00 27.12 63 ALA B N 1
ATOM 1588 C CA . ALA B 1 63 ? 40.482 -15.941 21.202 1.00 26.38 63 ALA B CA 1
ATOM 1589 C C . ALA B 1 63 ? 39.635 -17.152 21.590 1.00 26.37 63 ALA B C 1
ATOM 1590 O O . ALA B 1 63 ? 38.529 -17.338 21.081 1.00 26.66 63 ALA B O 1
ATOM 1592 N N . ILE B 1 64 ? 40.160 -17.967 22.500 1.00 25.56 64 ILE B N 1
ATOM 1593 C CA . ILE B 1 64 ? 39.460 -19.158 22.963 1.00 25.17 64 ILE B CA 1
ATOM 1594 C C . ILE B 1 64 ? 38.071 -18.822 23.514 1.00 29.07 64 ILE B C 1
ATOM 1595 O O . ILE B 1 64 ? 37.092 -19.507 23.207 1.00 25.98 64 ILE B O 1
ATOM 1600 N N . LYS B 1 65 ? 37.979 -17.758 24.309 1.00 27.93 65 LYS B N 1
ATOM 1601 C CA . LYS B 1 65 ? 36.697 -17.363 24.883 1.00 28.57 65 LYS B CA 1
ATOM 1602 C C . LYS B 1 65 ? 35.642 -16.997 23.847 1.00 25.15 65 LYS B C 1
ATOM 1603 O O . LYS B 1 65 ? 34.473 -17.341 24.003 1.00 25.12 65 LYS B O 1
ATOM 1609 N N . GLU B 1 66 ? 36.044 -16.297 22.794 1.00 23.09 66 GLU B N 1
ATOM 1610 C CA . GLU B 1 66 ? 35.099 -15.914 21.752 1.00 24.65 66 GLU B CA 1
ATOM 1611 C C . GLU B 1 66 ? 34.692 -17.162 20.962 1.00 23.20 66 GLU B C 1
ATOM 1612 O O . GLU B 1 66 ? 33.548 -17.283 20.523 1.00 25.94 66 GLU B O 1
ATOM 1618 N N . MET B 1 67 ? 35.635 -18.082 20.780 1.00 24.18 67 MET B N 1
ATOM 1619 C CA . MET B 1 67 ? 35.360 -19.324 20.059 1.00 23.21 67 MET B CA 1
ATOM 1620 C C . MET B 1 67 ? 34.312 -20.117 20.849 1.00 22.87 67 MET B C 1
ATOM 1621 O O . MET B 1 67 ? 33.354 -20.636 20.278 1.00 23.13 67 MET B O 1
ATOM 1626 N N . GLU B 1 68 ? 34.486 -20.194 22.167 1.00 22.99 68 GLU B N 1
ATOM 1627 C CA . GLU B 1 68 ? 33.538 -20.917 23.017 1.00 27.04 68 GLU B CA 1
ATOM 1628 C C . GLU B 1 68 ? 32.158 -20.265 22.973 1.00 29.07 68 GLU B C 1
ATOM 1629 O O . GLU B 1 68 ? 31.136 -20.951 22.971 1.00 26.63 68 GLU B O 1
ATOM 1635 N N . LYS B 1 69 ? 32.137 -18.936 22.933 1.00 26.88 69 LYS B N 1
ATOM 1636 C CA . LYS B 1 69 ? 30.888 -18.182 22.873 1.00 29.02 69 LYS B CA 1
ATOM 1637 C C . LYS B 1 69 ? 30.153 -18.524 21.582 1.00 27.93 69 LYS B C 1
ATOM 1638 O O . LYS B 1 69 ? 28.950 -18.781 21.586 1.00 26.55 69 LYS B O 1
ATOM 1644 N N . ILE B 1 70 ? 30.890 -18.528 20.475 1.00 28.32 70 ILE B N 1
ATOM 1645 C CA . ILE B 1 70 ? 30.316 -18.843 19.175 1.00 26.68 70 ILE B CA 1
ATOM 1646 C C . ILE B 1 70 ? 29.775 -20.273 19.158 1.00 26.89 70 ILE B C 1
ATOM 1647 O O . ILE B 1 70 ? 28.708 -20.531 18.606 1.00 26.11 70 ILE B O 1
ATOM 1652 N N . ARG B 1 71 ? 30.512 -21.198 19.767 1.00 23.97 71 ARG B N 1
ATOM 1653 C CA . ARG B 1 71 ? 30.075 -22.591 19.834 1.00 25.84 71 ARG B CA 1
ATOM 1654 C C . ARG B 1 71 ? 28.724 -22.691 20.545 1.00 26.82 71 ARG B C 1
ATOM 1655 O O . ARG B 1 71 ? 27.799 -23.337 20.049 1.00 25.32 71 ARG B O 1
ATOM 1663 N N . GLN B 1 72 ? 28.615 -22.054 21.709 1.00 30.08 72 GLN B 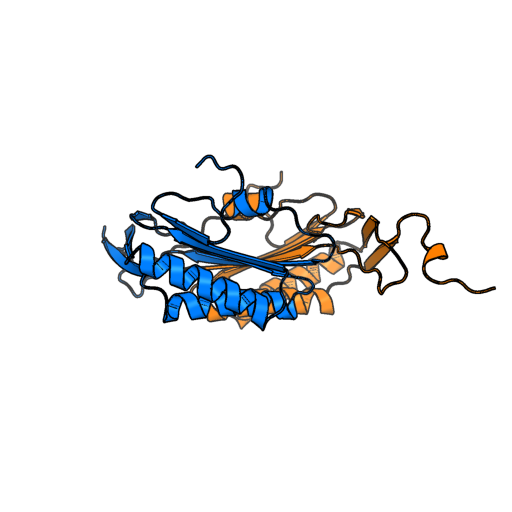N 1
ATOM 1664 C CA . GLN B 1 72 ? 27.367 -22.080 22.470 1.00 32.65 72 GLN B CA 1
ATOM 1665 C C . GLN B 1 72 ? 26.230 -21.490 21.646 1.00 29.69 72 GLN B C 1
ATOM 1666 O O . GLN B 1 72 ? 25.120 -22.017 21.641 1.00 29.29 72 GLN B O 1
ATOM 1672 N N . GLU B 1 73 ? 26.516 -20.389 20.957 1.00 29.98 73 GLU B N 1
ATOM 1673 C CA . GLU B 1 73 ? 25.528 -19.728 20.109 1.00 30.56 73 GLU B CA 1
ATOM 1674 C C . GLU B 1 73 ? 25.027 -20.663 19.010 1.00 30.52 73 GLU B C 1
ATOM 1675 O O . GLU B 1 73 ? 23.829 -20.735 18.736 1.00 28.99 73 GLU B O 1
ATOM 1681 N N . THR B 1 74 ? 25.956 -21.375 18.378 1.00 27.75 74 THR B N 1
ATOM 1682 C CA . THR B 1 74 ? 25.617 -22.296 17.298 1.00 26.51 74 THR B CA 1
ATOM 1683 C C . THR B 1 74 ? 24.666 -23.384 17.776 1.00 25.96 74 THR B C 1
ATOM 1684 O O . THR B 1 74 ? 23.648 -23.662 17.139 1.00 27.44 74 THR B O 1
ATOM 1688 N N . ILE B 1 75 ? 25.011 -24.001 18.899 1.00 25.89 75 ILE B N 1
ATOM 1689 C CA . ILE B 1 75 ? 24.199 -25.064 19.473 1.00 29.31 75 ILE B CA 1
ATOM 1690 C C . ILE B 1 75 ? 22.802 -24.559 19.824 1.00 33.02 75 ILE B C 1
ATOM 1691 O O . ILE B 1 75 ? 21.799 -25.191 19.489 1.00 30.04 75 ILE B O 1
ATOM 1696 N N . GLU B 1 76 ? 22.745 -23.408 20.487 1.00 34.51 76 GLU B N 1
ATOM 1697 C CA . GLU B 1 76 ? 21.475 -22.820 20.896 1.00 38.42 76 GLU B CA 1
ATOM 1698 C C . GLU B 1 76 ? 20.592 -22.377 19.738 1.00 36.66 76 GLU B C 1
ATOM 1699 O O . GLU B 1 76 ? 19.415 -22.727 19.677 1.00 36.17 76 GLU B O 1
ATOM 1705 N N . LYS B 1 77 ? 21.162 -21.613 18.816 1.00 34.50 77 LYS B N 1
ATOM 1706 C CA . LYS B 1 77 ? 20.404 -21.110 17.681 1.00 35.67 77 LYS B CA 1
ATOM 1707 C C . LYS B 1 77 ? 19.922 -22.159 16.684 1.00 35.10 77 LYS B C 1
ATOM 1708 O O . LYS B 1 77 ? 18.844 -22.014 16.109 1.00 35.05 77 LYS B O 1
ATOM 1714 N N . PHE B 1 78 ? 20.700 -23.218 16.480 1.00 34.26 78 PHE B N 1
ATOM 1715 C CA . PHE B 1 78 ? 20.321 -24.234 15.500 1.00 31.73 78 PHE B CA 1
ATOM 1716 C C . PHE B 1 78 ? 19.828 -25.565 16.047 1.00 30.77 78 PHE B C 1
ATOM 1717 O O . PHE B 1 78 ? 19.336 -26.405 15.291 1.00 30.59 78 PHE B O 1
ATOM 1725 N N . GLY B 1 79 ? 19.953 -25.758 17.354 1.00 29.58 79 GLY B N 1
ATOM 1726 C CA . GLY B 1 79 ? 19.488 -26.994 17.954 1.00 31.96 79 GLY B CA 1
ATOM 1727 C C . GLY B 1 79 ? 20.274 -28.237 17.575 1.00 33.95 79 GLY B C 1
ATOM 1728 O O . GLY B 1 79 ? 19.723 -29.340 17.556 1.00 33.01 79 GLY B O 1
ATOM 1729 N N . VAL B 1 80 ? 21.555 -28.066 17.258 1.00 33.29 80 VAL B N 1
ATOM 1730 C CA . VAL B 1 80 ? 22.400 -29.203 16.913 1.00 30.44 80 VAL B CA 1
ATOM 1731 C C . VAL B 1 80 ? 22.915 -29.776 18.225 1.00 30.81 80 VAL B C 1
ATOM 1732 O O . VAL B 1 80 ? 22.870 -29.102 19.257 1.00 30.09 80 VAL B O 1
ATOM 1736 N N . LYS B 1 81 ? 23.404 -31.012 18.198 1.00 28.24 81 LYS B N 1
ATOM 1737 C CA . LYS B 1 81 ? 23.884 -31.652 19.417 1.00 29.93 81 LYS B CA 1
ATOM 1738 C C . LYS B 1 81 ? 25.307 -31.320 19.855 1.00 29.27 81 LYS B C 1
ATOM 1739 O O . LYS B 1 81 ? 25.580 -31.218 21.054 1.00 26.05 81 LYS B O 1
ATOM 1745 N N . GLU B 1 82 ? 26.219 -31.161 18.905 1.00 24.16 82 GLU B N 1
ATOM 1746 C CA . GLU B 1 82 ? 27.597 -30.850 19.263 1.00 21.55 82 GLU B CA 1
ATOM 1747 C C . GLU B 1 82 ? 28.279 -30.046 18.168 1.00 21.16 82 GLU B C 1
ATOM 1748 O O . GLU B 1 82 ? 27.930 -30.157 16.991 1.00 20.09 82 GLU B O 1
ATOM 1754 N N . VAL B 1 83 ? 29.248 -29.231 18.574 1.00 20.87 83 VAL B N 1
ATOM 1755 C CA . VAL B 1 83 ? 29.999 -28.391 17.653 1.00 17.09 83 VAL B CA 1
ATOM 1756 C C . VAL B 1 83 ? 31.448 -28.258 18.101 1.00 21.08 83 VAL B C 1
ATOM 1757 O O . VAL B 1 83 ? 31.728 -27.940 19.259 1.00 21.68 83 VAL B O 1
ATOM 1761 N N . PHE B 1 84 ? 32.363 -28.510 17.171 1.00 18.72 84 PHE B N 1
ATOM 1762 C CA . PHE B 1 84 ? 33.795 -28.402 17.422 1.00 18.29 84 PHE B CA 1
ATOM 1763 C C . PHE B 1 84 ? 34.301 -27.190 16.643 1.00 18.17 84 PHE B C 1
ATOM 1764 O O . PHE B 1 84 ? 33.898 -26.978 15.500 1.00 17.00 84 PHE B O 1
ATOM 1772 N N . ILE B 1 85 ? 35.176 -26.402 17.260 1.00 17.44 85 ILE B N 1
ATOM 1773 C CA . ILE B 1 85 ? 35.778 -25.256 16.585 1.00 17.18 85 ILE B CA 1
ATOM 1774 C C . ILE B 1 85 ? 37.257 -25.267 16.961 1.00 18.65 85 ILE B C 1
ATOM 1775 O O . ILE B 1 85 ? 37.624 -24.957 18.099 1.00 18.48 85 ILE B O 1
ATOM 1780 N N . HIS B 1 86 ? 38.096 -25.652 16.005 1.00 18.39 86 HIS B N 1
ATOM 1781 C 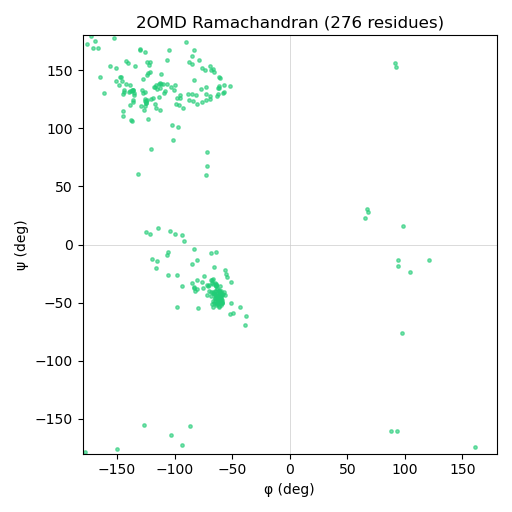CA . HIS B 1 86 ? 39.539 -25.736 16.223 1.00 18.85 86 HIS B CA 1
ATOM 1782 C C . HIS B 1 86 ? 40.308 -24.877 15.227 1.00 17.12 86 HIS B C 1
ATOM 1783 O O . HIS B 1 86 ? 39.890 -24.717 14.085 1.00 18.53 86 HIS B O 1
ATOM 1790 N N . HIS B 1 87 ? 41.443 -24.341 15.663 1.00 17.15 87 HIS B N 1
ATOM 1791 C CA . HIS B 1 87 ? 42.285 -23.531 14.785 1.00 18.96 87 HIS B CA 1
ATOM 1792 C C . HIS B 1 87 ? 43.743 -23.647 15.214 1.00 19.48 87 HIS B C 1
ATOM 1793 O O . HIS B 1 87 ? 44.045 -23.686 16.408 1.00 18.89 87 HIS B O 1
ATOM 1800 N N . ARG B 1 88 ? 44.645 -23.714 14.239 1.00 17.26 88 ARG B N 1
ATOM 1801 C CA . ARG B 1 88 ? 46.068 -23.821 14.534 1.00 19.29 88 ARG B CA 1
ATOM 1802 C C . ARG B 1 88 ? 46.685 -22.442 14.705 1.00 19.71 88 ARG B C 1
ATOM 1803 O O . ARG 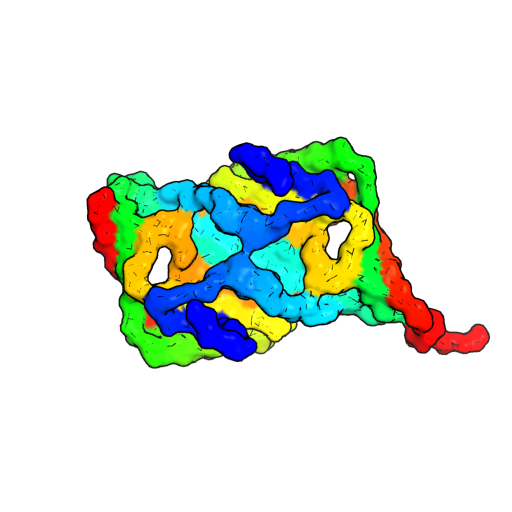B 1 88 ? 46.160 -21.451 14.202 1.00 19.04 88 ARG B O 1
ATOM 1811 N N . LEU B 1 89 ? 47.799 -22.394 15.424 1.00 20.48 89 LEU B N 1
ATOM 1812 C CA . LEU B 1 89 ? 48.549 -21.160 15.620 1.00 23.08 89 LEU B CA 1
ATOM 1813 C C . LEU B 1 89 ? 49.931 -21.468 15.060 1.00 21.33 89 LEU B C 1
ATOM 1814 O O . LEU B 1 89 ? 50.320 -22.636 14.975 1.00 20.24 89 LEU B O 1
ATOM 1819 N N . GLY B 1 90 ? 50.667 -20.434 14.669 1.00 19.91 90 GLY B N 1
ATOM 1820 C CA . GLY B 1 90 ? 51.992 -20.650 14.116 1.00 17.74 90 GLY B CA 1
ATOM 1821 C C . GLY B 1 90 ? 51.947 -20.740 12.601 1.00 21.13 90 GLY B C 1
ATOM 1822 O O . GLY B 1 90 ? 50.985 -20.299 11.972 1.00 19.77 90 GLY B O 1
ATOM 1823 N N . LEU B 1 91 ? 52.987 -21.318 12.014 1.00 19.53 91 LEU B N 1
ATOM 1824 C CA . LEU B 1 91 ? 53.077 -21.460 10.564 1.00 22.49 91 LEU B CA 1
ATOM 1825 C C . LEU B 1 91 ? 52.363 -22.705 10.051 1.00 23.17 91 LEU B C 1
ATOM 1826 O O . LEU B 1 91 ? 52.582 -23.802 10.557 1.00 22.97 91 LEU B O 1
ATOM 1831 N N . VAL B 1 92 ? 51.511 -22.526 9.046 1.00 20.21 92 VAL B N 1
ATOM 1832 C CA . VAL B 1 92 ? 50.788 -23.641 8.449 1.00 19.84 92 VAL B CA 1
ATOM 1833 C C . VAL B 1 92 ? 51.032 -23.614 6.942 1.00 21.85 92 VAL B C 1
ATOM 1834 O O . VAL B 1 92 ? 50.644 -22.669 6.252 1.00 20.74 92 VAL B O 1
ATOM 1838 N N . LYS B 1 93 ? 51.682 -24.654 6.439 1.00 18.63 93 LYS B N 1
ATOM 1839 C CA . LYS B 1 93 ? 51.993 -24.745 5.018 1.00 21.05 93 LYS B CA 1
ATOM 1840 C C . LYS B 1 93 ? 50.759 -24.884 4.137 1.00 20.64 93 LYS B C 1
ATOM 1841 O O . LYS B 1 93 ? 49.732 -25.420 4.554 1.00 17.17 93 LYS B O 1
ATOM 1847 N N . ILE B 1 94 ? 50.876 -24.387 2.911 1.00 19.96 94 ILE B N 1
ATOM 1848 C CA . ILE B 1 94 ? 49.796 -24.460 1.943 1.00 21.97 94 ILE B CA 1
ATOM 1849 C C . ILE B 1 94 ? 49.339 -25.911 1.858 1.00 20.67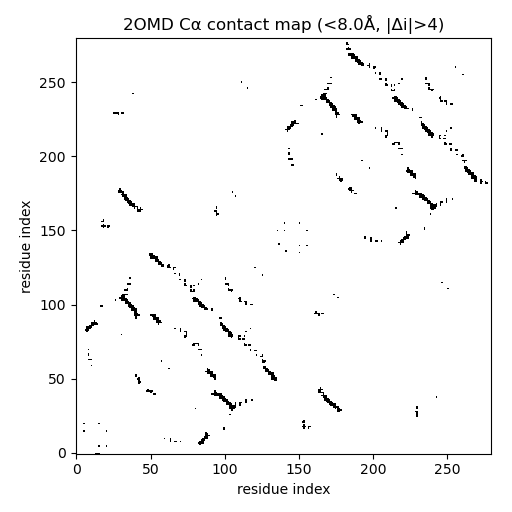 94 ILE B C 1
ATOM 1850 O O . ILE B 1 94 ? 50.166 -26.821 1.843 1.00 20.40 94 ILE B O 1
ATOM 1855 N N . GLY B 1 95 ? 48.029 -26.124 1.830 1.00 17.30 95 GLY B N 1
ATOM 1856 C CA . GLY B 1 95 ? 47.508 -27.478 1.725 1.00 18.52 95 GLY B CA 1
ATOM 1857 C C . GLY B 1 95 ? 47.163 -28.167 3.035 1.00 23.12 95 GLY B C 1
ATOM 1858 O O . GLY B 1 95 ? 46.418 -29.148 3.038 1.00 24.09 95 GLY B O 1
ATOM 1859 N N . GLU B 1 96 ? 47.702 -27.667 4.144 1.00 21.49 96 GLU B N 1
ATOM 1860 C CA . GLU B 1 96 ? 47.443 -28.246 5.461 1.00 23.04 96 GLU B CA 1
ATOM 1861 C C . GLU B 1 96 ? 46.352 -27.448 6.165 1.00 21.07 96 GLU B C 1
ATOM 1862 O O . GLU B 1 96 ? 46.459 -26.230 6.304 1.00 20.77 96 GLU B O 1
ATOM 1868 N N . PRO B 1 97 ? 45.289 -28.128 6.628 1.00 21.72 97 PRO B N 1
ATOM 1869 C CA . PRO B 1 97 ? 44.191 -27.438 7.314 1.00 18.68 97 PRO B CA 1
ATOM 1870 C C . PRO B 1 97 ? 44.653 -26.648 8.533 1.00 18.21 97 PRO B C 1
ATOM 1871 O O . PRO B 1 97 ? 45.464 -27.129 9.320 1.00 19.50 97 PRO B O 1
ATOM 1875 N N . SER B 1 98 ? 44.128 -25.436 8.680 1.00 17.28 98 SER B N 1
ATOM 1876 C CA . SER B 1 98 ? 44.464 -24.571 9.809 1.00 18.35 98 SER B CA 1
ATOM 1877 C C . SER B 1 98 ? 43.205 -24.239 10.613 1.00 18.45 98 SER B C 1
ATOM 1878 O O . SER B 1 98 ? 43.283 -23.727 11.729 1.00 18.66 98 SER B O 1
ATOM 1881 N N . PHE B 1 99 ? 42.044 -24.537 10.042 1.00 15.83 99 PHE B N 1
ATOM 1882 C CA . PHE B 1 99 ? 40.777 -24.220 10.692 1.00 15.89 99 PHE B CA 1
ATOM 1883 C C . PHE B 1 99 ? 39.798 -25.378 10.511 1.00 19.80 99 PHE B C 1
ATOM 1884 O O . PHE B 1 99 ? 39.644 -25.900 9.404 1.00 17.77 99 PHE B O 1
ATOM 1892 N N . LEU B 1 100 ? 39.152 -25.786 11.604 1.00 15.74 100 LEU B N 1
ATOM 1893 C CA . LEU B 1 100 ? 38.208 -26.899 11.558 1.00 17.68 100 LEU B CA 1
ATOM 1894 C C . LEU B 1 100 ? 36.934 -26.639 12.353 1.00 17.46 100 LEU B C 1
ATOM 1895 O O . LEU B 1 100 ? 36.980 -26.189 13.499 1.00 18.11 100 LEU B O 1
ATOM 1900 N N . VAL B 1 101 ? 35.796 -26.918 11.727 1.00 15.00 101 VAL B N 1
ATOM 1901 C CA . VAL B 1 101 ? 34.507 -26.769 12.385 1.00 17.03 101 VAL B CA 1
ATOM 1902 C C . VAL B 1 101 ? 33.666 -27.994 12.056 1.00 18.66 101 VAL B C 1
ATOM 1903 O O . VAL B 1 101 ? 33.467 -28.327 10.884 1.00 18.15 101 VAL B O 1
ATOM 1907 N N . LEU B 1 102 ? 33.191 -28.674 13.093 1.00 15.04 102 LEU B N 1
ATOM 1908 C CA . LEU B 1 102 ? 32.354 -29.853 12.909 1.00 17.01 102 LEU B CA 1
ATOM 1909 C C . LEU B 1 102 ? 31.046 -29.689 13.673 1.00 17.66 102 LEU B C 1
ATOM 1910 O O . LEU B 1 102 ? 31.047 -29.452 14.882 1.00 18.36 102 LEU B O 1
ATOM 1915 N N . ALA B 1 103 ? 29.935 -29.806 12.959 1.00 18.72 103 ALA B N 1
ATOM 1916 C CA . ALA B 1 103 ? 28.621 -29.702 13.576 1.00 20.45 103 ALA B CA 1
ATOM 1917 C C . ALA B 1 103 ? 27.956 -31.067 13.476 1.00 19.72 103 ALA B C 1
ATOM 1918 O O . ALA B 1 103 ? 28.045 -31.734 12.444 1.00 19.90 103 ALA B O 1
ATOM 1920 N N . VAL B 1 104 ? 27.301 -31.479 14.556 1.00 19.28 104 VAL B N 1
ATOM 1921 C CA . VAL B 1 104 ? 26.616 -32.766 14.609 1.00 19.12 104 VAL B CA 1
ATOM 1922 C C . VAL B 1 104 ? 25.160 -32.514 15.001 1.00 20.83 104 VAL B C 1
ATOM 1923 O O . VAL B 1 104 ? 24.890 -31.916 16.040 1.00 17.80 104 VAL B O 1
ATOM 1927 N N . GLY B 1 105 ? 24.225 -32.966 14.172 1.00 21.44 105 GLY B N 1
ATOM 1928 C CA . GLY B 1 105 ? 22.826 -32.738 14.482 1.00 23.16 105 GLY B CA 1
ATOM 1929 C C . GLY B 1 105 ? 21.876 -33.797 13.970 1.00 23.87 105 GLY B C 1
ATOM 1930 O O . GLY B 1 105 ? 22.296 -34.806 13.398 1.00 21.94 105 GLY B O 1
ATOM 1931 N N . GLY B 1 106 ? 20.584 -33.560 14.177 1.00 24.98 106 GLY B N 1
ATOM 1932 C CA . GLY B 1 106 ? 19.571 -34.504 13.742 1.00 26.49 106 GLY B CA 1
ATOM 1933 C C . GLY B 1 106 ? 19.435 -34.643 12.239 1.00 26.88 106 GLY B C 1
ATOM 1934 O O . GLY B 1 106 ? 19.461 -35.758 11.720 1.00 24.75 106 GLY B O 1
ATOM 1935 N N . HIS B 1 107 ? 19.294 -33.520 11.536 1.00 26.66 107 HIS B N 1
ATOM 1936 C CA . HIS B 1 107 ? 19.131 -33.541 10.085 1.00 28.89 107 HIS B CA 1
ATOM 1937 C C . HIS B 1 107 ? 20.067 -32.602 9.328 1.00 27.75 107 HIS B C 1
ATOM 1938 O O . HIS B 1 107 ? 20.710 -31.735 9.922 1.00 24.16 107 HIS B O 1
ATOM 1945 N N . ARG B 1 108 ? 20.120 -32.788 8.009 1.00 27.02 108 ARG B N 1
ATOM 1946 C CA . ARG B 1 108 ? 20.946 -31.987 7.103 1.00 31.90 108 ARG B CA 1
ATOM 1947 C C . ARG B 1 108 ? 20.791 -30.485 7.316 1.00 31.10 108 ARG B C 1
ATOM 1948 O O . ARG B 1 108 ? 21.758 -29.774 7.576 1.00 27.67 108 ARG B O 1
ATOM 1956 N N . GLU B 1 109 ? 19.555 -30.022 7.162 1.00 32.02 109 GLU B N 1
ATOM 1957 C CA . GLU B 1 109 ? 19.200 -28.611 7.272 1.00 33.44 109 GLU B CA 1
ATOM 1958 C C . GLU B 1 109 ? 19.908 -27.805 8.357 1.00 30.75 109 GLU B C 1
ATOM 1959 O O . GLU B 1 109 ? 20.716 -26.921 8.056 1.00 32.23 109 GLU B O 1
ATOM 1965 N N . GLU B 1 110 ? 19.598 -28.099 9.615 1.00 26.92 110 GLU B N 1
ATOM 1966 C CA . GLU B 1 110 ? 20.194 -27.370 10.725 1.00 27.87 110 GLU B CA 1
ATOM 1967 C C . GLU B 1 110 ? 21.693 -27.618 10.893 1.00 25.20 110 GLU B C 1
ATOM 1968 O O . GLU B 1 110 ? 22.418 -26.732 11.344 1.00 26.56 110 GLU B O 1
ATOM 1974 N N . THR B 1 111 ? 22.160 -28.808 10.532 1.00 26.79 111 THR B N 1
ATOM 1975 C CA . THR B 1 111 ? 23.577 -29.122 10.685 1.00 25.27 111 THR B CA 1
ATOM 1976 C C . THR B 1 111 ? 24.429 -28.305 9.715 1.00 22.99 111 THR B C 1
ATOM 1977 O O . THR B 1 111 ? 25.488 -27.799 10.091 1.00 23.51 111 THR B O 1
ATOM 1981 N N . PHE B 1 112 ? 23.960 -28.158 8.478 1.00 21.02 112 PHE B N 1
ATOM 1982 C CA . PHE B 1 112 ? 24.688 -27.362 7.492 1.00 23.33 112 PHE B CA 1
ATOM 1983 C C . PHE B 1 112 ? 24.708 -25.899 7.936 1.00 26.09 112 PHE B C 1
ATOM 1984 O O . PHE B 1 112 ? 25.753 -25.241 7.884 1.00 24.29 112 PHE B O 1
ATOM 1992 N N . LYS B 1 113 ? 23.550 -25.392 8.361 1.00 26.80 113 LYS B N 1
ATOM 1993 C CA . LYS B 1 113 ? 23.438 -24.001 8.812 1.00 27.28 113 LYS B CA 1
ATOM 1994 C C . LYS B 1 113 ? 24.333 -23.742 10.008 1.00 26.59 113 LYS B C 1
ATOM 1995 O O . LYS B 1 113 ? 24.972 -22.697 10.109 1.00 27.05 113 LYS B O 1
ATOM 2001 N N . ALA B 1 114 ? 24.354 -24.692 10.931 1.00 24.77 114 ALA B N 1
ATOM 2002 C CA . ALA B 1 114 ? 25.166 -24.554 12.126 1.00 24.59 114 ALA B CA 1
ATOM 2003 C C . ALA B 1 114 ? 26.644 -24.440 11.775 1.00 23.81 114 ALA B C 1
ATOM 2004 O O . ALA B 1 114 ? 27.338 -23.542 12.241 1.00 24.70 114 ALA B O 1
ATOM 2006 N N . CYS B 1 115 ? 27.126 -25.348 10.938 1.00 23.81 115 CYS B N 1
ATOM 2007 C CA . CYS B 1 115 ? 28.529 -25.328 10.545 1.00 22.68 115 CYS B CA 1
ATOM 2008 C C . CYS B 1 115 ? 28.883 -24.000 9.878 1.00 24.02 115 CYS B C 1
ATOM 2009 O O . CYS B 1 115 ? 29.883 -23.371 10.224 1.00 22.02 115 CYS B O 1
ATOM 2012 N N . ARG B 1 116 ? 28.052 -23.563 8.934 1.00 23.54 116 ARG B N 1
ATOM 2013 C CA . ARG B 1 116 ? 28.308 -22.309 8.234 1.00 23.07 116 ARG B CA 1
ATOM 2014 C C . ARG B 1 116 ? 28.339 -21.135 9.211 1.00 22.76 116 ARG B C 1
ATOM 2015 O O . ARG B 1 116 ? 29.185 -20.248 9.095 1.00 23.09 116 ARG B O 1
ATOM 2023 N N . TYR B 1 117 ? 27.426 -21.145 10.177 1.00 25.74 117 TYR B N 1
ATOM 2024 C CA . TYR B 1 117 ? 27.354 -20.088 11.183 1.00 24.48 117 TYR B CA 1
ATOM 2025 C C . TYR B 1 117 ? 28.640 -20.012 12.008 1.00 26.37 117 TYR B C 1
ATOM 2026 O O . TYR B 1 117 ?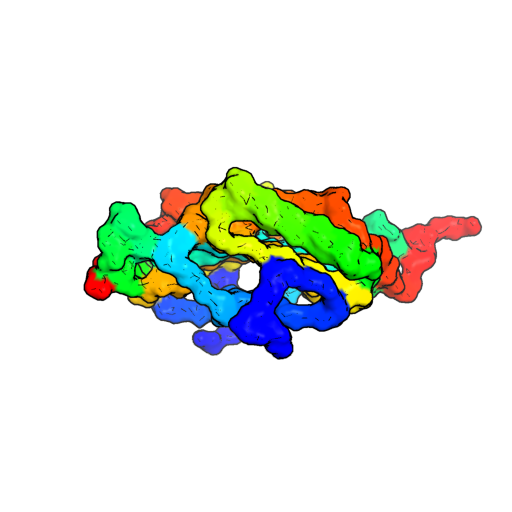 29.241 -18.943 12.151 1.00 24.58 117 TYR B O 1
ATOM 2035 N N . ALA B 1 118 ? 29.048 -21.150 12.561 1.00 22.39 118 ALA B N 1
ATOM 2036 C CA . ALA B 1 118 ? 30.251 -21.212 13.378 1.00 22.74 118 ALA B CA 1
ATOM 2037 C C . ALA B 1 118 ? 31.470 -20.726 12.597 1.00 22.76 118 ALA B C 1
ATOM 2038 O O . ALA B 1 118 ? 32.318 -20.012 13.134 1.00 24.06 118 ALA B O 1
ATOM 2040 N N . VAL B 1 119 ? 31.552 -21.120 11.330 1.00 21.61 119 VAL B N 1
ATOM 2041 C CA . VAL B 1 119 ? 32.660 -20.723 10.469 1.00 22.38 119 VAL B CA 1
ATOM 2042 C C . VAL B 1 119 ? 32.641 -19.211 10.201 1.00 25.38 119 VAL B C 1
ATOM 2043 O O . VAL B 1 119 ? 33.632 -18.517 10.427 1.00 21.72 119 VAL B O 1
ATOM 2047 N N . ASP B 1 120 ? 31.511 -18.704 9.719 1.00 25.21 120 ASP B N 1
ATOM 2048 C CA . ASP B 1 120 ? 31.398 -17.281 9.422 1.00 27.99 120 ASP B CA 1
ATOM 2049 C C . ASP B 1 120 ? 31.624 -16.400 10.643 1.00 26.89 120 ASP B C 1
ATOM 2050 O O . ASP B 1 120 ? 32.364 -15.417 10.578 1.00 27.11 120 ASP B O 1
ATOM 2055 N N . GLU B 1 121 ? 30.988 -16.751 11.756 1.00 25.52 121 GLU B N 1
ATOM 2056 C CA . GLU B 1 121 ? 31.123 -15.969 12.980 1.00 26.00 121 GLU B CA 1
ATOM 2057 C C . GLU B 1 121 ? 32.538 -15.992 13.536 1.00 27.93 121 GLU B C 1
ATOM 2058 O O . GLU B 1 121 ? 32.993 -15.007 14.122 1.00 24.73 121 GLU B O 1
ATOM 2064 N N . THR B 1 122 ? 33.237 -17.110 13.360 1.00 22.28 122 THR B N 1
ATOM 2065 C CA . THR B 1 122 ? 34.604 -17.214 13.856 1.00 24.34 122 THR B CA 1
ATOM 2066 C C . THR B 1 122 ? 35.524 -16.282 13.065 1.00 25.38 122 THR B C 1
ATOM 2067 O O . THR B 1 122 ? 36.353 -15.574 13.641 1.00 24.70 122 THR B O 1
ATOM 2071 N N . LYS B 1 123 ? 35.364 -16.271 11.746 1.00 25.30 123 LYS B N 1
ATOM 2072 C CA . LYS B 1 123 ? 36.189 -15.423 10.894 1.00 28.30 123 LYS B CA 1
ATOM 2073 C C . LYS B 1 123 ? 35.912 -13.934 11.137 1.00 29.35 123 LYS B C 1
ATOM 2074 O O . LYS B 1 123 ? 36.799 -13.095 10.984 1.00 28.90 123 LYS B O 1
ATOM 2080 N N . LYS B 1 124 ? 34.686 -13.609 11.531 1.00 28.50 124 LYS B N 1
ATOM 2081 C CA . LYS B 1 124 ? 34.320 -12.220 11.794 1.00 30.59 124 LYS B CA 1
ATOM 2082 C C . LYS B 1 124 ? 34.713 -11.712 13.180 1.00 30.62 124 LYS B C 1
ATOM 2083 O O . LYS B 1 124 ? 35.170 -10.576 13.328 1.00 32.06 124 LYS B O 1
ATOM 2089 N N . ARG B 1 125 ? 34.552 -12.563 14.189 1.00 27.16 125 ARG B N 1
ATOM 2090 C CA . ARG B 1 125 ? 34.795 -12.168 15.574 1.00 28.19 125 ARG B CA 1
ATOM 2091 C C . ARG B 1 125 ? 36.037 -12.637 16.337 1.00 30.67 125 ARG B C 1
ATOM 2092 O O . ARG B 1 125 ? 36.466 -11.965 17.274 1.00 29.96 125 ARG B O 1
ATOM 2100 N N . VAL B 1 126 ? 36.616 -13.776 15.968 1.00 27.01 126 VAL B N 1
ATOM 2101 C CA . VAL B 1 126 ? 37.774 -14.275 16.706 1.00 24.70 126 VAL B CA 1
ATOM 2102 C C . VAL B 1 126 ? 39.092 -13.610 16.312 1.00 24.99 126 VAL B C 1
ATOM 2103 O O . VAL B 1 126 ? 39.517 -13.671 15.160 1.00 23.79 126 VAL B O 1
ATOM 2107 N N . PRO B 1 127 ? 39.768 -12.977 17.288 1.00 25.51 127 PRO B N 1
ATOM 2108 C CA . PRO B 1 127 ? 41.041 -12.286 17.064 1.00 25.60 127 PRO B CA 1
ATOM 2109 C C . PRO B 1 127 ? 42.291 -13.132 16.815 1.00 26.75 127 PRO B C 1
ATOM 2110 O O . PRO B 1 127 ? 43.207 -13.171 17.637 1.00 27.73 127 PRO B O 1
ATOM 2114 N N . ILE B 1 128 ? 42.319 -13.807 15.672 1.00 22.03 128 ILE B N 1
ATOM 2115 C CA . ILE B 1 128 ? 43.472 -14.607 15.275 1.00 20.95 128 ILE B CA 1
ATOM 2116 C C . ILE B 1 128 ? 44.025 -13.855 14.066 1.00 21.71 128 ILE B C 1
ATOM 2117 O O . ILE B 1 128 ? 43.352 -13.738 13.046 1.00 20.89 128 ILE B O 1
ATOM 2122 N N . TRP B 1 129 ? 45.239 -13.331 14.191 1.00 20.74 129 TRP B N 1
ATOM 2123 C CA . TRP B 1 129 ? 45.846 -12.559 13.111 1.00 20.67 129 TRP B CA 1
ATOM 2124 C C . TRP B 1 129 ? 46.615 -13.417 12.118 1.00 19.76 129 TRP B C 1
ATOM 2125 O O . TRP B 1 129 ? 47.470 -14.214 12.501 1.00 18.38 129 TRP B O 1
ATOM 2136 N N . LYS B 1 130 ? 46.320 -13.233 10.836 1.00 18.27 130 LYS B N 1
ATOM 2137 C CA . LYS B 1 130 ? 46.982 -14.008 9.799 1.00 23.46 130 LYS B CA 1
ATOM 2138 C C . LYS B 1 130 ? 47.919 -13.198 8.911 1.00 25.25 130 LYS B C 1
ATOM 2139 O O . LYS B 1 130 ? 47.687 -12.018 8.635 1.00 24.69 130 LYS B O 1
ATOM 2145 N N . LYS B 1 131 ? 48.989 -13.849 8.477 1.00 24.98 131 LYS B N 1
ATOM 2146 C CA . LYS B 1 131 ? 49.974 -13.225 7.614 1.00 25.47 131 LYS B CA 1
ATOM 2147 C C . LYS B 1 131 ? 50.412 -14.227 6.559 1.00 27.53 131 LYS B C 1
ATOM 2148 O O . LYS B 1 131 ? 50.742 -15.371 6.877 1.00 24.35 131 LYS B O 1
ATOM 2154 N N . GLU B 1 132 ? 50.408 -13.798 5.304 1.00 27.04 132 GLU B N 1
ATOM 2155 C CA . GLU B 1 132 ? 50.830 -14.670 4.222 1.00 28.87 132 GLU B CA 1
ATOM 2156 C C . GLU B 1 132 ? 52.352 -14.659 4.167 1.00 27.98 132 GLU B C 1
ATOM 2157 O O . GLU B 1 132 ? 52.970 -13.595 4.165 1.00 29.46 132 GLU B O 1
ATOM 2163 N N . ILE B 1 133 ? 52.951 -15.846 4.156 1.00 26.59 133 ILE B N 1
ATOM 2164 C CA . ILE B 1 133 ? 54.400 -15.983 4.083 1.00 28.39 133 ILE B CA 1
ATOM 2165 C C . ILE B 1 133 ? 54.732 -16.357 2.638 1.00 3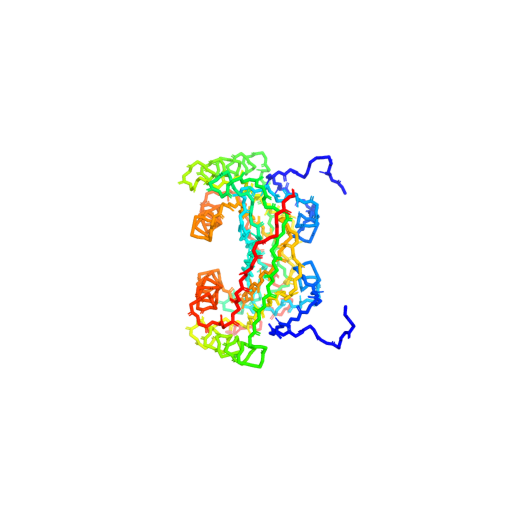3.23 133 ILE B C 1
ATOM 2166 O O . ILE B 1 133 ? 54.555 -17.503 2.222 1.00 30.53 133 ILE B O 1
ATOM 2171 N N . PHE B 1 134 ? 55.212 -15.378 1.879 1.00 35.13 134 PHE B N 1
ATOM 2172 C CA . PHE B 1 134 ? 55.538 -15.574 0.470 1.00 37.64 134 PHE B CA 1
ATOM 2173 C C . PHE B 1 134 ? 56.833 -16.330 0.198 1.00 39.49 134 PHE B C 1
ATOM 2174 O O . PHE B 1 134 ? 57.764 -16.301 0.999 1.00 39.06 134 PHE B O 1
ATOM 2182 N N . LYS B 1 135 ? 56.877 -17.018 -0.941 1.00 42.61 135 LYS B N 1
ATOM 2183 C CA . LYS B 1 135 ? 58.073 -17.748 -1.343 1.00 46.21 135 LYS B CA 1
ATOM 2184 C C . LYS B 1 135 ? 59.043 -16.715 -1.907 1.00 48.38 135 LYS B C 1
ATOM 2185 O O . LYS B 1 135 ? 58.634 -15.624 -2.308 1.00 44.07 135 LYS B O 1
ATOM 2191 N N . GLU B 1 136 ? 60.324 -17.058 -1.938 1.00 50.46 136 GLU B N 1
ATOM 2192 C CA . GLU B 1 136 ? 61.332 -16.152 -2.465 1.00 54.10 136 GLU B CA 1
ATOM 2193 C C . GLU B 1 136 ? 61.060 -15.846 -3.933 1.00 51.68 136 GLU B C 1
ATOM 2194 O O . GLU B 1 136 ? 60.594 -16.706 -4.684 1.00 51.96 136 GLU B O 1
ATOM 2200 N N . GLY B 1 137 ? 61.338 -14.609 -4.333 1.00 50.11 137 GLY B N 1
ATOM 2201 C CA . GLY B 1 137 ? 61.114 -14.205 -5.709 1.00 46.59 137 GLY B CA 1
ATOM 2202 C C . GLY B 1 137 ? 59.807 -13.452 -5.891 1.00 46.73 137 GLY B C 1
ATOM 2203 O O . GLY B 1 137 ? 59.324 -13.303 -7.014 1.00 44.84 137 GLY B O 1
ATOM 2204 N N . LYS B 1 138 ? 59.232 -12.976 -4.789 1.00 44.80 138 LYS B N 1
ATOM 2205 C CA . LYS B 1 138 ? 57.973 -12.240 -4.842 1.00 43.61 138 LYS B CA 1
ATOM 2206 C C . LYS B 1 138 ? 58.101 -10.971 -5.683 1.00 41.26 138 LYS B C 1
ATOM 2207 O O . LYS B 1 138 ? 57.160 -10.577 -6.371 1.00 40.51 138 LYS B O 1
ATOM 2213 N N . GLY B 1 139 ? 59.269 -10.337 -5.619 1.00 41.70 139 GLY B N 1
ATOM 2214 C CA . GLY B 1 139 ? 59.501 -9.119 -6.375 1.00 40.13 139 GLY B CA 1
ATOM 2215 C C . GLY B 1 139 ? 59.462 -9.306 -7.882 1.00 40.92 139 GLY B C 1
ATOM 2216 O O . GLY B 1 139 ? 59.518 -8.332 -8.635 1.00 40.61 139 GLY B O 1
ATOM 2217 N N . GLU B 1 140 ? 59.364 -10.554 -8.329 1.00 40.08 140 GLU B N 1
ATOM 2218 C CA . GLU B 1 140 ? 59.318 -10.847 -9.759 1.00 39.97 140 GLU B CA 1
ATOM 2219 C C . GLU B 1 140 ? 57.918 -10.749 -10.363 1.00 36.06 140 GLU B C 1
ATOM 2220 O O . GLU B 1 140 ? 57.778 -10.666 -11.581 1.00 35.44 140 GLU B O 1
ATOM 2226 N N . TRP B 1 141 ? 56.888 -10.762 -9.520 1.00 34.07 141 TRP B N 1
ATOM 2227 C CA . TRP B 1 141 ? 55.505 -10.700 -9.997 1.00 31.66 141 TRP B CA 1
ATOM 2228 C C . TRP B 1 141 ? 55.039 -9.329 -10.481 1.00 29.88 141 TRP B C 1
ATOM 2229 O O . TRP B 1 141 ? 54.269 -9.229 -11.438 1.00 24.98 141 TRP B O 1
ATOM 2240 N N . VAL B 1 142 ? 55.489 -8.276 -9.810 1.00 28.67 142 VAL B N 1
ATOM 2241 C CA . VAL B 1 142 ? 55.112 -6.913 -10.181 1.00 30.49 142 VAL B CA 1
ATOM 2242 C C . VAL B 1 142 ? 56.411 -6.167 -10.448 1.00 34.24 142 VAL B C 1
ATOM 2243 O O . VAL B 1 142 ? 57.157 -5.854 -9.521 1.00 37.40 142 VAL B O 1
ATOM 2247 N N . LEU B 1 143 ? 56.677 -5.883 -11.720 1.00 31.69 143 LEU B N 1
ATOM 2248 C CA . LEU B 1 143 ? 57.922 -5.227 -12.102 1.00 30.20 143 LEU B CA 1
ATOM 2249 C C . LEU B 1 143 ? 57.795 -3.815 -12.670 1.00 30.05 143 LEU B C 1
ATOM 2250 O O . LEU B 1 143 ? 57.045 -3.570 -13.619 1.00 22.24 143 LEU B O 1
ATOM 2255 N N . GLY B 1 144 ? 58.548 -2.896 -12.072 1.00 33.35 144 GLY B N 1
ATOM 2256 C CA . GLY B 1 144 ? 58.560 -1.512 -12.507 1.00 34.38 144 GLY B CA 1
ATOM 2257 C C . GLY B 1 144 ? 60.006 -1.124 -12.747 1.00 38.55 144 GLY B C 1
ATOM 2258 O O . GLY B 1 144 ? 60.836 -1.994 -13.010 1.00 39.99 144 GLY B O 1
ATOM 2259 N N . GLU B 1 145 ? 60.318 0.165 -12.655 1.00 39.62 145 GLU B N 1
ATOM 2260 C CA . GLU B 1 145 ? 61.688 0.626 -12.866 1.00 43.38 145 GLU B CA 1
ATOM 2261 C C . GLU B 1 145 ? 62.144 1.528 -11.724 1.00 46.17 145 GLU B C 1
ATOM 2262 O O . GLU B 1 145 ? 61.288 1.913 -10.903 1.00 50.70 145 GLU B O 1
#

Sequence (280 aa):
MEVGMIPRVYLGHEWFGAERILSEYQVPEDCGAQVLFLGIPRNAPEDGGNIEALEYEAYPEMAIKEMEKIRQETIEKFGVKEVFIHHRLGLVKIGEPSFLVLAVGGHREETFKACRYAVDETKKRVPIWKKEIFKMEVGMIPRVYLGHEWFGAERILSEYQVPEDCGAQVLFLGIPRNAPEDGGNIEALEYEAYPEMAIKEMEKIRQETIEKFGVKEVFIHHRLGLVKIGEPSFLVLAVGGHREETFKACRYAVDETKKRVPIWKKEIFKEGKGEWVLGE

Nearest PDB structures (foldseek):
  2omd-assembly1_B  TM=1.007E+00  e=4.575E-33  Aquifex aeolicus VF5
  2omd-assembly1_A  TM=9.815E-01  e=5.118E-27  Aquifex aeolicus VF5
  2q5w-assembly1_E  TM=9.169E-01  e=5.350E-13  Staphylococcus aureus
  1nvj-assembly1_B  TM=8.799E-01  e=1.385E-11  Escherichia coli
  7l2a-assembly1_B  TM=7.660E-01  e=1.112E-10  Burkholderia multivorans ATCC 17616

Organism: Aquifex aeolicus (strain VF5) (NCBI:txid224324)

B-factor: mean 32.01, std 15.17, range [10.36, 93.09]

CATH classification: 3.90.1170.40

Radius of gyration: 19.68 Å; Cα contacts (8 Å, |Δi|>4): 616; chains: 2; bounding box: 52×56×41 Å

Solvent-accessible surface area: 13693 Å² total; per-residue (Å²): 109,179,59,92,130,10,40,53,20,23,23,12,113,96,48,15,5,5,65,68,0,18,70,82,28,140,27,39,90,66,2,11,1,5,0,1,2,5,9,10,6,44,11,1,113,131,74,62,35,79,8,99,8,8,30,21,73,15,127,82,126,124,0,65,131,37,0,74,109,0,44,97,28,0,43,130,130,53,61,8,100,21,0,1,0,0,17,50,15,9,118,1,127,25,23,72,36,4,6,0,0,0,0,0,0,17,104,68,80,43,0,10,104,0,0,63,40,0,0,37,24,7,110,150,74,13,32,32,115,126,115,68,52,107,185,105,92,64,77,132,6,30,44,20,29,14,10,119,104,50,12,4,4,64,55,1,19,72,71,31,150,24,48,101,46,1,13,1,6,0,3,4,6,8,10,2,48,18,5,54,124,71,21,0,53,0,93,4,21,44,13,75,27,132,55,95,96,0,51,129,40,0,79,112,0,42,85,45,0,39,141,139,36,47,5,94,23,0,1,0,0,16,62,11,9,120,5,148,26,18,94,31,3,6,0,0,0,0,0,0,5,88,63,73,42,0,10,127,0,0,56,39,0,0,34,23,5,101,149,73,15,28,26,179,142,133,56,43,51,92,182,38,89,63,150,123,125,160,58,231

Secondary structure (DSSP, 8-state):
---SS--SEEEESS---HHHHHHHPPPPTT--EEEEEEE-----GGGTS-EEEEEEEE-HHHHHHHHHHHHHHHHHHH--SEEEEEEE-EEEETTS--EEEEEEESSHHHHHHHHHHHHHHHHHHS-EEEEEEE-/---SS--SEEEESS---HHHHHHHPPPPTT--EEEEEEE-----GGGTS-EEEEEEE--HHHHHHHHHHHHHHHHHHH--SEEEEEEE-EEEETTS--EEEEEEESSHHHHHHHHHHHHHHHHHH---EEEEEEPTTGGGTS---

Foldseek 3Di:
DDDPDDDQEEEEQDDCDDVNCVVPDDADPLWDDKDKDFDFAAQDVVVVSFFFKKAKDFPVVQQSVVLVVLQVCLCVVLVADGKHWYAHHGIDGGPGTGIMIMTIGNDDVSRVVSRVSSVVSSVVDGGMDIDTDGD/DDDVPDDLEEEEADDCDPVNCVVPDDADPQWDDKDKDFDFDAFDVVVQAGFFWKAKDDDVVQLRVQLVVQQVVLCVVLVFDGKGWYAYHGTDGGPGTGIMMMTIHNDDVSRVVSRVSSVVSSVVPGPIDMDTHHDPPSCVSDDDD

InterPro domains:
  IPR003448 Molybdopterin biosynthesis MoaE [PF02391] (17-125)
  IPR003448 Molybdopterin biosynthesis MoaE [cd00756] (29-142)
  IPR036563 Molybdopterin biosynthesis MoaE subunit superfamily [G3DSA:3.90.1170.40] (1-135)
  IPR036563 Molybdopterin biosynthesis MoaE subunit superfamily [SSF54690] (9-148)